Protein AF-A0A2G6BP95-F1 (afdb_monomer)

pLDDT: mean 83.12, std 18.1, range [30.95, 97.69]

Secondary structure (DSSP, 8-state):
-------------------TTS-EEEEEEEEEEETTEEEEEEEEEEEEEETTEEEEEEEEEEE-TTS-B-GGGTSSHHHHHHTEEEEEES-TTSSEEEEEE---SEEEGGGTSEEEE-S-TTTTT----EEEEEEEETTEEEEEEES-SSGGGSTT---EEEEEEEEE-STT-EEEEEEEEES-TTS-----

Radius of gyration: 21.18 Å; Cα contacts (8 Å, |Δi|>4): 368; chains: 1; bounding box: 52×65×53 Å

Sequence (192 aa):
MKKIIFCLLITLSLLHSQDHSSMTGSAFIGSTTIDGKNYQQIGVMADIPIGKLGIGLDVKISIDSNGDLREEDWDDFEDYLNILRYVRWATKNDPFYLKVGALTGVRFGQGIIIDNYSNTIRYPDYKMIGLEGQVSFDKFRSEFFINNIKESFEDKSSVVLGTRLSYNLIGGLYLGGSIVSDLNQYNGLLDS

Structure (mmCIF, N/CA/C/O backbone):
data_AF-A0A2G6BP95-F1
#
_entry.id   AF-A0A2G6BP95-F1
#
loop_
_atom_site.group_PDB
_atom_site.id
_atom_site.type_symbol
_atom_site.label_atom_id
_atom_site.label_alt_id
_atom_site.label_comp_id
_atom_site.label_asym_id
_atom_site.label_entity_id
_atom_site.label_seq_id
_atom_site.pdbx_PDB_ins_code
_atom_site.Cartn_x
_atom_site.Cartn_y
_atom_site.Cartn_z
_atom_site.occupancy
_atom_site.B_iso_or_equiv
_atom_site.auth_seq_id
_atom_site.auth_comp_id
_atom_site.auth_asym_id
_atom_site.auth_atom_id
_atom_site.pdbx_PDB_model_num
ATOM 1 N N . MET A 1 1 ? 27.545 -43.824 25.057 1.00 42.12 1 MET A N 1
ATOM 2 C CA . MET A 1 1 ? 27.775 -43.178 23.743 1.00 42.12 1 MET A CA 1
ATOM 3 C C . MET A 1 1 ? 26.446 -42.593 23.271 1.00 42.12 1 MET A C 1
ATOM 5 O O . MET A 1 1 ? 25.523 -43.359 23.029 1.00 42.12 1 MET A O 1
ATOM 9 N N . LYS A 1 2 ? 26.289 -41.261 23.272 1.00 44.09 2 LYS A N 1
ATOM 10 C CA . LYS A 1 2 ? 25.026 -40.590 22.906 1.00 44.09 2 LYS A CA 1
ATOM 11 C C . LYS A 1 2 ? 24.896 -40.570 21.378 1.00 44.09 2 LYS A C 1
ATOM 13 O O . LYS A 1 2 ? 25.782 -40.053 20.707 1.00 44.09 2 LYS A O 1
ATOM 18 N N . LYS A 1 3 ? 23.831 -41.168 20.835 1.00 42.56 3 LYS A N 1
ATOM 19 C CA . LYS A 1 3 ? 23.527 -41.142 19.397 1.00 42.56 3 LYS A CA 1
ATOM 20 C C . LYS A 1 3 ? 22.939 -39.771 19.056 1.00 42.56 3 LYS A C 1
ATOM 22 O O . LYS A 1 3 ? 21.873 -39.430 19.555 1.00 42.56 3 LYS A O 1
ATOM 27 N N . ILE A 1 4 ? 23.652 -38.988 18.254 1.00 47.69 4 ILE A N 1
ATOM 28 C CA . ILE A 1 4 ? 23.141 -37.744 17.670 1.00 47.69 4 ILE A CA 1
ATOM 29 C C . ILE A 1 4 ? 22.353 -38.143 16.420 1.00 47.69 4 ILE A C 1
ATOM 31 O O . ILE A 1 4 ? 22.913 -38.738 15.503 1.00 47.69 4 ILE A O 1
ATOM 35 N N . ILE A 1 5 ? 21.049 -37.874 16.418 1.00 53.47 5 ILE A N 1
ATOM 36 C CA . ILE A 1 5 ? 20.176 -38.057 15.255 1.00 53.47 5 ILE A CA 1
ATOM 37 C C . ILE A 1 5 ? 20.197 -36.743 14.475 1.00 53.47 5 ILE A C 1
ATOM 39 O O . ILE A 1 5 ? 19.822 -35.700 15.004 1.00 53.47 5 ILE A O 1
ATOM 43 N N . PHE A 1 6 ? 20.666 -36.794 13.230 1.00 37.97 6 PHE A N 1
ATOM 44 C CA . PHE A 1 6 ? 20.646 -35.661 12.311 1.00 37.97 6 PHE A CA 1
ATOM 45 C C . PHE A 1 6 ? 19.323 -35.700 11.535 1.00 37.97 6 PHE A C 1
ATOM 47 O O . PHE A 1 6 ? 19.147 -36.538 10.652 1.00 37.97 6 PHE A O 1
ATOM 54 N N . CYS A 1 7 ? 18.367 -34.840 11.892 1.00 33.06 7 CYS A N 1
ATOM 55 C CA . CYS A 1 7 ? 17.140 -34.658 11.114 1.00 33.06 7 CYS A CA 1
ATOM 56 C C . CYS A 1 7 ? 17.403 -33.655 9.987 1.00 33.06 7 CYS A C 1
ATOM 58 O O . CYS A 1 7 ? 17.510 -32.455 10.228 1.00 33.06 7 CYS A O 1
ATOM 60 N N . LEU A 1 8 ? 17.500 -34.153 8.755 1.00 32.91 8 LEU A N 1
ATOM 61 C CA . LEU A 1 8 ? 17.537 -33.332 7.550 1.00 32.91 8 LEU A CA 1
ATOM 62 C C . LEU A 1 8 ? 16.095 -32.952 7.170 1.00 32.91 8 LEU A C 1
ATOM 64 O O . LEU A 1 8 ? 15.353 -33.767 6.626 1.00 32.91 8 LEU A O 1
ATOM 68 N N . LEU A 1 9 ? 15.687 -31.723 7.486 1.00 30.95 9 LEU A N 1
ATOM 69 C CA . LEU A 1 9 ? 14.426 -31.137 7.023 1.00 30.95 9 LEU A CA 1
ATOM 70 C C . LEU A 1 9 ? 14.609 -30.645 5.582 1.00 30.95 9 LEU A C 1
ATOM 72 O O . LEU A 1 9 ? 15.202 -29.596 5.347 1.00 30.95 9 LEU A O 1
ATOM 76 N N . ILE A 1 10 ? 14.114 -31.416 4.614 1.00 35.12 10 ILE A N 1
ATOM 77 C CA . ILE A 1 10 ? 14.001 -30.977 3.220 1.00 35.12 10 ILE A CA 1
ATOM 78 C C . ILE A 1 10 ? 12.670 -30.236 3.092 1.00 35.12 10 ILE A C 1
ATOM 80 O O . ILE A 1 10 ? 11.608 -30.855 3.045 1.00 35.12 10 ILE A O 1
ATOM 84 N N . THR A 1 11 ? 12.711 -28.906 3.055 1.00 36.62 11 THR A N 1
ATOM 85 C CA . THR A 1 11 ? 11.557 -28.094 2.663 1.00 36.62 11 THR A CA 1
ATOM 86 C C . THR A 1 11 ? 11.501 -28.035 1.139 1.00 36.62 11 THR A C 1
ATOM 88 O O . THR A 1 11 ? 12.302 -27.372 0.485 1.00 36.62 11 THR A O 1
ATOM 91 N N . LEU A 1 12 ? 10.559 -28.773 0.551 1.00 37.38 12 LEU A N 1
ATOM 92 C CA . LEU A 1 12 ? 10.261 -28.698 -0.875 1.00 37.38 12 LEU A CA 1
ATOM 93 C C . LEU A 1 12 ? 9.424 -27.435 -1.124 1.00 37.38 12 LEU A C 1
ATOM 95 O O . LEU A 1 12 ? 8.204 -27.450 -0.972 1.00 37.38 12 LEU A O 1
ATOM 99 N N . SER A 1 13 ? 10.065 -26.319 -1.472 1.00 37.56 13 SER A N 1
ATOM 100 C CA . SER A 1 13 ? 9.350 -25.150 -1.981 1.00 37.56 13 SER A CA 1
ATOM 101 C C . SER A 1 13 ? 8.912 -25.431 -3.420 1.00 37.56 13 SER A C 1
ATOM 103 O O . SER A 1 13 ? 9.679 -25.306 -4.372 1.00 37.56 13 SER A O 1
ATOM 105 N N . LEU A 1 14 ? 7.654 -25.839 -3.589 1.00 33.09 14 LEU A N 1
ATOM 106 C CA . LEU A 1 14 ? 7.007 -25.831 -4.897 1.00 33.09 14 LEU A CA 1
ATOM 107 C C . LEU A 1 14 ? 6.895 -24.370 -5.348 1.00 33.09 14 LEU A C 1
ATOM 109 O O . LEU A 1 14 ? 6.027 -23.636 -4.876 1.00 33.09 14 LEU A O 1
ATOM 113 N N . LEU A 1 15 ? 7.792 -23.951 -6.244 1.00 31.94 15 LEU A N 1
ATOM 114 C CA . LEU A 1 15 ? 7.695 -22.693 -6.981 1.00 31.94 15 LEU A CA 1
ATOM 115 C C . LEU A 1 15 ? 6.448 -22.756 -7.870 1.00 31.94 15 LEU A C 1
ATOM 117 O O . LEU A 1 15 ? 6.514 -23.138 -9.035 1.00 31.94 15 LEU A O 1
ATOM 121 N N . HIS A 1 16 ? 5.294 -22.406 -7.312 1.00 37.34 16 HIS A N 1
ATOM 122 C CA . HIS A 1 16 ? 4.150 -22.046 -8.129 1.00 37.34 16 HIS A CA 1
ATOM 123 C C . HIS A 1 16 ? 4.471 -20.692 -8.756 1.00 37.34 16 HIS A C 1
ATOM 125 O O . HIS A 1 16 ? 4.656 -19.700 -8.050 1.00 37.34 16 HIS A O 1
ATOM 131 N N . SER A 1 17 ? 4.548 -20.648 -10.087 1.00 37.06 17 SER A N 1
ATOM 132 C CA . SER A 1 17 ? 4.304 -19.402 -10.805 1.00 37.06 17 SER A CA 1
ATOM 133 C C . SER A 1 17 ? 2.893 -18.977 -10.404 1.00 37.06 17 SER A C 1
ATOM 135 O O . SER A 1 17 ? 1.931 -19.660 -10.749 1.00 37.06 17 SER A O 1
ATOM 137 N N . GLN A 1 18 ? 2.776 -17.959 -9.547 1.00 50.78 18 GLN A N 1
ATOM 138 C CA . GLN A 1 18 ? 1.474 -17.425 -9.174 1.00 50.78 18 GLN A CA 1
ATOM 139 C C . GLN A 1 18 ? 0.896 -16.774 -10.421 1.00 50.78 18 GLN A C 1
ATOM 141 O O . GLN A 1 18 ? 1.259 -15.652 -10.777 1.00 50.78 18 GLN A O 1
ATOM 146 N N . ASP A 1 19 ? 0.032 -17.513 -11.108 1.00 51.19 19 ASP A N 1
ATOM 147 C CA . ASP A 1 19 ? -0.856 -16.925 -12.087 1.00 51.19 19 ASP A CA 1
ATOM 148 C C . ASP A 1 19 ? -1.751 -15.965 -11.297 1.00 51.19 19 ASP A C 1
ATOM 150 O O . ASP A 1 19 ? -2.538 -16.371 -10.441 1.00 51.19 19 ASP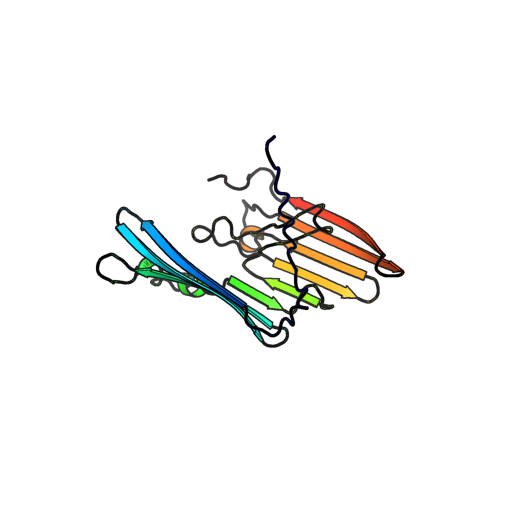 A O 1
ATOM 154 N N . HIS A 1 20 ? -1.549 -14.662 -11.491 1.00 58.00 20 HIS A N 1
ATOM 155 C CA . HIS A 1 20 ? -2.142 -13.605 -10.661 1.00 58.00 20 HIS A CA 1
ATOM 156 C C . HIS A 1 20 ? -3.664 -13.455 -10.872 1.00 58.00 20 HIS A C 1
ATOM 158 O O . HIS A 1 20 ? -4.251 -12.456 -10.467 1.00 58.00 20 HIS A O 1
ATOM 164 N N . SER A 1 21 ? -4.290 -14.435 -11.527 1.00 64.81 21 SER A N 1
ATOM 165 C CA . SER A 1 21 ? -5.712 -14.528 -11.843 1.00 64.81 21 SER A CA 1
ATOM 166 C C . SER A 1 21 ? -6.546 -15.153 -10.720 1.00 64.81 21 SER A C 1
ATOM 168 O O . SER A 1 21 ? -7.770 -15.040 -10.747 1.00 64.81 21 SER A O 1
ATOM 170 N N . SER A 1 22 ? -5.925 -15.786 -9.719 1.00 83.56 22 SER A N 1
ATOM 171 C CA . SER A 1 22 ? -6.647 -16.364 -8.582 1.00 83.56 22 SER A CA 1
ATOM 172 C C . SER A 1 22 ? -6.831 -15.359 -7.448 1.00 83.56 22 SER A C 1
ATOM 174 O O . SER A 1 22 ? -5.866 -14.731 -7.008 1.00 83.56 22 SER A O 1
ATOM 176 N N . MET A 1 23 ? -8.053 -15.269 -6.922 1.00 90.19 23 MET A N 1
ATOM 177 C CA . MET A 1 23 ? -8.326 -14.555 -5.676 1.00 90.19 23 MET A CA 1
ATOM 178 C C . MET A 1 23 ? -7.494 -15.154 -4.539 1.00 90.19 23 MET A C 1
ATOM 180 O O . MET A 1 23 ? -7.486 -16.370 -4.342 1.00 90.19 23 MET A O 1
ATOM 184 N N . THR A 1 24 ? -6.815 -14.298 -3.784 1.00 92.62 24 THR A N 1
ATOM 185 C CA . THR A 1 24 ? -6.106 -14.700 -2.563 1.00 92.62 24 THR A CA 1
ATOM 186 C C . THR A 1 24 ? -6.718 -13.996 -1.369 1.00 92.62 24 THR A C 1
ATOM 188 O O . THR A 1 24 ? -7.411 -12.993 -1.516 1.00 92.62 24 THR A O 1
ATOM 191 N N . GLY A 1 25 ? -6.501 -14.529 -0.175 1.00 92.81 25 GLY A N 1
ATOM 192 C CA . GLY A 1 25 ? -7.029 -13.915 1.027 1.00 92.81 25 GLY A CA 1
ATOM 193 C C . GLY A 1 25 ? -6.609 -14.641 2.287 1.00 92.81 25 GLY A C 1
ATOM 194 O O . GLY A 1 25 ? -6.036 -15.731 2.242 1.00 92.81 25 GLY A O 1
ATOM 195 N N . SER A 1 26 ? -6.904 -14.017 3.413 1.00 93.50 26 SER A N 1
ATOM 196 C CA . SER A 1 26 ? -6.727 -14.563 4.749 1.00 93.50 26 SER A CA 1
ATOM 197 C C . SER A 1 26 ? -7.958 -14.245 5.584 1.00 93.50 26 SER A C 1
ATOM 199 O O . SER A 1 26 ? -8.671 -13.278 5.329 1.00 93.50 26 SER A O 1
ATOM 201 N N . ALA A 1 27 ? -8.214 -15.068 6.590 1.00 94.50 27 ALA A N 1
ATOM 202 C CA . ALA A 1 27 ? -9.199 -14.773 7.615 1.00 94.50 27 ALA A CA 1
ATOM 203 C C . ALA A 1 27 ? -8.517 -14.832 8.979 1.00 94.50 27 ALA A C 1
ATOM 205 O O . ALA A 1 27 ? -7.573 -15.604 9.170 1.00 94.50 27 ALA A O 1
ATOM 206 N N . PHE A 1 28 ? -8.994 -14.027 9.920 1.00 93.00 28 PHE A N 1
ATOM 207 C CA . PHE A 1 28 ? -8.551 -14.071 11.304 1.00 93.00 28 PHE A CA 1
ATOM 208 C C . PHE A 1 28 ? -9.750 -14.113 12.243 1.00 93.00 28 PHE A C 1
ATOM 210 O O . PHE A 1 28 ? -10.823 -13.590 11.942 1.00 93.00 28 PHE A O 1
ATOM 217 N N . ILE A 1 29 ? -9.542 -14.745 13.392 1.00 95.25 29 ILE A N 1
ATOM 218 C CA . ILE A 1 29 ? -10.461 -14.707 14.523 1.00 95.25 29 ILE A CA 1
ATOM 219 C C . ILE A 1 29 ? -9.638 -14.255 15.723 1.00 95.25 29 ILE A C 1
ATOM 221 O O . ILE A 1 29 ? -8.545 -14.773 15.955 1.00 95.25 29 ILE A O 1
ATOM 225 N N . GLY A 1 30 ? -10.144 -13.270 16.453 1.00 93.50 30 GLY A N 1
ATOM 226 C CA . GLY A 1 30 ? -9.451 -12.657 17.578 1.00 93.50 30 GLY A CA 1
ATOM 227 C C . GLY A 1 30 ? -10.410 -12.203 18.667 1.00 93.50 30 GLY A C 1
ATOM 228 O O . GLY A 1 30 ? -11.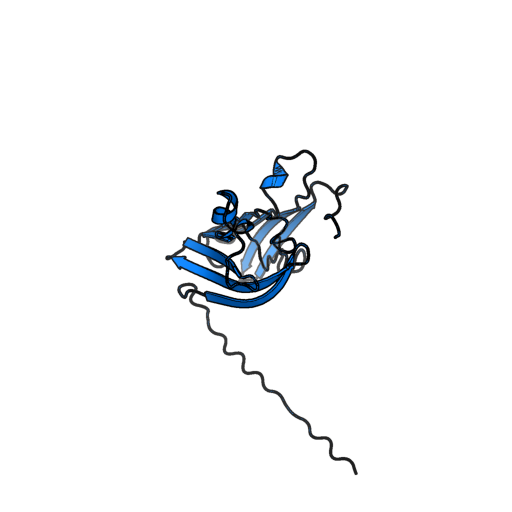622 -12.388 18.576 1.00 93.50 30 GLY A O 1
ATOM 229 N N . SER A 1 31 ? -9.850 -11.608 19.711 1.00 93.44 31 SER A N 1
ATOM 230 C CA . SER A 1 31 ? -10.604 -10.954 20.774 1.00 93.44 31 SER A CA 1
ATOM 231 C C . SER A 1 31 ? -9.887 -9.665 21.143 1.00 93.44 31 SER A C 1
ATOM 233 O O . SER A 1 31 ? -8.655 -9.633 21.163 1.00 93.44 31 SER A O 1
ATOM 235 N N . THR A 1 32 ? -10.647 -8.609 21.401 1.00 91.56 32 THR A N 1
ATOM 236 C CA . THR A 1 32 ? -10.119 -7.315 21.832 1.00 91.56 32 THR A CA 1
ATOM 237 C C . THR A 1 32 ? -10.983 -6.739 22.945 1.00 91.56 32 THR A C 1
ATOM 239 O O . THR A 1 32 ? -12.175 -7.036 23.037 1.00 91.56 32 THR A O 1
ATOM 242 N N . THR A 1 33 ? -10.391 -5.889 23.775 1.00 92.56 33 THR A N 1
ATOM 243 C CA . THR A 1 33 ? -11.111 -5.116 24.785 1.00 92.56 33 THR A CA 1
ATOM 244 C C . THR A 1 33 ? -11.050 -3.649 24.384 1.00 92.56 33 THR A C 1
ATOM 246 O O . THR A 1 33 ? -9.965 -3.079 24.316 1.00 92.56 33 THR A O 1
ATOM 249 N N . ILE A 1 34 ? -12.206 -3.043 24.126 1.00 88.31 34 ILE A N 1
ATOM 250 C CA . ILE A 1 34 ? -12.340 -1.623 23.777 1.00 88.31 34 ILE A CA 1
ATOM 251 C C . ILE A 1 34 ? -13.214 -0.992 24.857 1.00 88.31 34 ILE A C 1
ATOM 253 O O . ILE A 1 34 ? -14.290 -1.512 25.152 1.00 88.31 34 ILE A O 1
ATOM 257 N N . ASP A 1 35 ? -12.720 0.064 25.502 1.00 88.31 35 ASP A N 1
ATOM 258 C CA . ASP A 1 35 ? -13.422 0.784 26.577 1.00 88.31 35 ASP A CA 1
ATOM 259 C C . ASP A 1 35 ? -13.954 -0.122 27.706 1.00 88.31 35 ASP A C 1
ATOM 261 O O . ASP A 1 35 ? -15.023 0.087 28.275 1.00 88.31 35 ASP A O 1
ATOM 265 N N . GLY A 1 36 ? -13.202 -1.178 28.036 1.00 89.94 36 GLY A N 1
ATOM 266 C CA . GLY A 1 36 ? -13.562 -2.145 29.079 1.00 89.94 36 GLY A CA 1
ATOM 267 C C . GLY A 1 36 ? -14.608 -3.191 28.667 1.00 89.94 36 GLY A C 1
ATOM 268 O O . GLY A 1 36 ? -14.923 -4.071 29.469 1.00 89.94 36 GLY A O 1
ATOM 269 N N . LYS A 1 37 ? -15.110 -3.149 27.426 1.00 92.44 37 LYS A N 1
ATOM 270 C CA . LYS A 1 37 ? -16.018 -4.151 26.851 1.00 92.44 37 LYS A CA 1
ATOM 271 C C . LYS A 1 37 ? -15.248 -5.111 25.941 1.00 92.44 37 LYS A C 1
ATOM 273 O O . LYS A 1 37 ? -14.412 -4.696 25.141 1.00 92.44 37 LYS A O 1
ATOM 278 N N . ASN A 1 38 ? -15.511 -6.410 26.087 1.00 94.69 38 ASN A N 1
ATOM 279 C CA . ASN A 1 38 ? -14.875 -7.450 25.278 1.00 94.69 38 ASN A CA 1
ATOM 280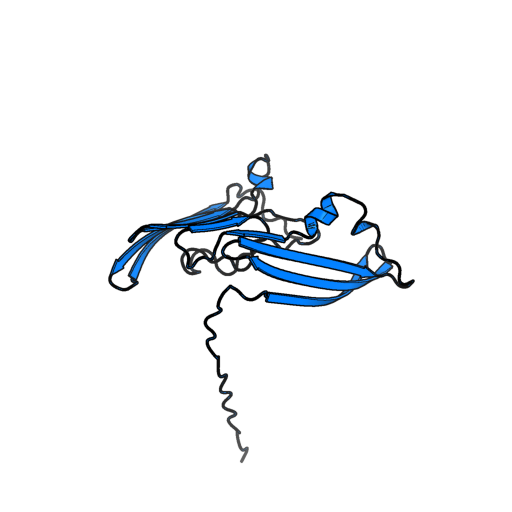 C C . ASN A 1 38 ? -15.642 -7.681 23.979 1.00 94.69 38 ASN A C 1
ATOM 282 O O . ASN A 1 38 ? -16.868 -7.805 23.993 1.00 94.69 38 ASN A O 1
ATOM 286 N N . TYR A 1 39 ? -14.892 -7.816 22.892 1.00 96.06 39 TYR A N 1
ATOM 287 C CA . TYR A 1 39 ? -15.406 -8.092 21.562 1.00 96.06 39 TYR A CA 1
ATOM 288 C C . TYR A 1 39 ? -14.680 -9.281 20.943 1.00 96.06 39 TYR A C 1
ATOM 290 O O . TYR A 1 39 ? -13.450 -9.334 20.918 1.00 96.06 39 TYR A O 1
ATOM 298 N N . GLN A 1 40 ? -15.447 -10.207 20.383 1.00 96.94 40 GLN A N 1
ATOM 299 C CA . GLN A 1 40 ? -14.948 -11.244 19.495 1.00 96.94 40 GLN A CA 1
ATOM 300 C C . GLN A 1 40 ? -14.843 -10.674 18.086 1.00 96.94 40 GLN A C 1
ATOM 302 O O . GLN A 1 40 ? -15.798 -10.105 17.569 1.00 96.94 40 GLN A O 1
ATOM 307 N N . GLN A 1 41 ? -13.684 -10.831 17.458 1.00 94.69 41 GLN A N 1
ATOM 308 C CA . GLN A 1 41 ? -13.419 -10.296 16.131 1.00 94.69 41 GLN A CA 1
ATOM 309 C C . GLN A 1 41 ? -13.332 -11.410 15.105 1.00 94.69 41 GLN A C 1
ATOM 311 O O . GLN A 1 41 ? -12.663 -12.420 15.326 1.00 94.69 41 GLN A O 1
ATOM 316 N N . ILE A 1 42 ? -13.967 -11.189 13.963 1.00 94.62 42 ILE A N 1
ATOM 317 C CA . ILE A 1 42 ? -13.825 -12.008 12.766 1.00 94.62 42 ILE A CA 1
ATOM 318 C C . ILE A 1 42 ? -13.458 -11.057 11.641 1.00 94.62 42 ILE A C 1
ATOM 320 O O . ILE A 1 42 ? -14.173 -10.086 11.402 1.00 94.62 42 ILE A O 1
ATOM 324 N N . GLY A 1 43 ? -12.360 -11.322 10.945 1.00 94.12 43 GLY A N 1
ATOM 325 C CA . GLY A 1 43 ? -11.988 -10.518 9.793 1.00 94.12 43 GLY A CA 1
ATOM 326 C C . GLY A 1 43 ? -11.537 -11.341 8.606 1.00 94.12 43 GLY A C 1
ATOM 327 O O . GLY A 1 43 ? -11.080 -12.476 8.745 1.00 94.12 43 GLY A O 1
ATOM 328 N N . VAL A 1 44 ? -11.697 -10.753 7.428 1.00 95.44 44 VAL A N 1
ATOM 329 C CA . VAL A 1 44 ? -11.382 -11.341 6.132 1.00 95.44 44 VAL A CA 1
ATOM 330 C C . VAL A 1 44 ? -10.667 -10.296 5.293 1.00 95.44 44 VAL A C 1
ATOM 332 O O . VAL A 1 44 ? -11.202 -9.221 5.041 1.00 95.44 44 VAL A O 1
ATOM 335 N N . MET A 1 45 ? -9.481 -10.648 4.811 1.00 93.81 45 MET A N 1
ATOM 336 C CA . MET A 1 45 ? -8.721 -9.879 3.836 1.00 93.81 45 MET A CA 1
ATOM 337 C C . MET A 1 45 ? -8.730 -10.625 2.508 1.00 93.81 45 MET A C 1
ATOM 339 O O . MET A 1 45 ? -8.465 -11.825 2.477 1.00 93.81 45 MET A O 1
ATOM 343 N N . ALA A 1 46 ? -8.996 -9.929 1.407 1.00 95.00 46 ALA A N 1
ATOM 344 C CA . ALA A 1 46 ? -9.010 -10.516 0.070 1.00 95.00 46 ALA A CA 1
ATOM 345 C C . ALA A 1 46 ? -8.275 -9.628 -0.945 1.00 95.00 46 ALA A C 1
ATOM 347 O O . ALA A 1 46 ? -8.375 -8.407 -0.895 1.00 95.00 46 ALA A O 1
ATOM 348 N N . ASP A 1 47 ? -7.558 -10.241 -1.885 1.00 94.69 47 ASP A N 1
ATOM 349 C CA . ASP A 1 47 ? -7.068 -9.640 -3.132 1.00 94.69 47 ASP A CA 1
ATOM 350 C C . ASP A 1 47 ? -7.837 -10.297 -4.275 1.00 94.69 47 ASP A C 1
ATOM 352 O O . ASP A 1 47 ? -7.682 -11.493 -4.538 1.00 94.69 47 ASP A O 1
ATOM 356 N N . ILE A 1 48 ? -8.702 -9.511 -4.909 1.00 95.94 48 ILE A N 1
ATOM 357 C CA . ILE A 1 48 ? -9.585 -9.936 -5.988 1.00 95.94 48 ILE A CA 1
ATOM 358 C C . ILE A 1 48 ? -9.016 -9.405 -7.309 1.00 95.94 48 ILE A C 1
ATOM 360 O O . ILE A 1 48 ? -9.152 -8.211 -7.598 1.00 95.94 48 ILE A O 1
ATOM 364 N N . PRO A 1 49 ? -8.389 -10.259 -8.133 1.00 94.44 49 PRO A N 1
ATOM 365 C CA . PRO A 1 49 ? -7.961 -9.885 -9.471 1.00 94.44 49 PRO A CA 1
ATOM 366 C C . PRO A 1 49 ? -9.133 -9.948 -10.463 1.00 94.44 49 PRO A C 1
ATOM 368 O O . PRO A 1 49 ? -9.846 -10.944 -10.567 1.00 94.44 49 PRO A O 1
ATOM 371 N N . ILE A 1 50 ? -9.311 -8.880 -11.234 1.00 94.31 50 ILE A N 1
ATOM 372 C CA . ILE A 1 50 ? -10.266 -8.735 -12.335 1.00 94.31 50 ILE A CA 1
ATOM 373 C C . ILE A 1 50 ? -9.468 -8.321 -13.580 1.00 94.31 50 ILE A C 1
ATOM 375 O O . ILE A 1 50 ? -9.308 -7.141 -13.907 1.00 94.31 50 ILE A O 1
ATOM 379 N N . GLY A 1 51 ? -8.899 -9.311 -14.270 1.00 92.25 51 GLY A N 1
ATOM 380 C CA . GLY A 1 51 ? -7.945 -9.067 -15.353 1.00 92.25 51 GLY A CA 1
ATOM 381 C C . GLY A 1 51 ? -6.680 -8.389 -14.819 1.00 92.25 51 GLY A C 1
ATOM 382 O O . GLY A 1 51 ? -5.994 -8.947 -13.970 1.00 92.25 51 GLY A O 1
ATOM 383 N N . LYS A 1 52 ? -6.368 -7.180 -15.309 1.00 94.25 52 LYS A N 1
ATOM 384 C CA . LYS A 1 52 ? -5.271 -6.365 -14.755 1.00 94.25 52 LYS A CA 1
ATOM 385 C C . LYS A 1 52 ? -5.687 -5.572 -13.521 1.00 94.25 52 LYS A C 1
ATOM 387 O O . LYS A 1 52 ? -4.822 -5.188 -12.748 1.00 94.25 52 LYS A O 1
ATOM 392 N N . LEU A 1 53 ? -6.971 -5.296 -13.322 1.00 96.69 53 LEU A N 1
ATOM 393 C CA . LEU A 1 53 ? -7.420 -4.604 -12.119 1.00 96.69 53 LEU A CA 1
ATOM 394 C C . LEU A 1 53 ? -7.301 -5.560 -10.928 1.00 96.69 53 LEU A C 1
ATOM 396 O O . LEU A 1 53 ? -7.658 -6.724 -11.042 1.00 96.69 53 LEU A O 1
ATOM 400 N N . GLY A 1 54 ? -6.820 -5.088 -9.788 1.00 96.00 54 GLY A N 1
ATOM 401 C CA . GLY A 1 54 ? -6.850 -5.829 -8.533 1.00 96.00 54 GLY A CA 1
ATOM 402 C C . GLY A 1 54 ? -7.470 -4.975 -7.441 1.00 96.00 54 GLY A C 1
ATOM 403 O O . GLY A 1 54 ? -7.145 -3.792 -7.317 1.00 96.00 54 GLY A O 1
ATOM 404 N N . ILE A 1 55 ? -8.360 -5.569 -6.657 1.00 97.25 55 ILE A N 1
ATOM 405 C CA . ILE A 1 55 ? -9.068 -4.895 -5.571 1.00 97.25 55 ILE A CA 1
ATOM 406 C C . ILE A 1 55 ? -8.724 -5.609 -4.268 1.00 97.25 55 ILE A C 1
ATOM 408 O O . ILE A 1 55 ? -9.000 -6.796 -4.113 1.00 97.25 55 ILE A O 1
ATOM 412 N N . GLY A 1 56 ? -8.107 -4.877 -3.343 1.00 96.38 56 GLY A N 1
ATOM 413 C CA . GLY A 1 56 ? -7.838 -5.344 -1.991 1.00 96.38 56 GLY A CA 1
ATOM 414 C C . GLY A 1 56 ? -8.970 -4.949 -1.053 1.00 96.38 56 GLY A C 1
ATOM 415 O O . GLY A 1 56 ? -9.253 -3.757 -0.928 1.00 96.38 56 GLY A O 1
ATOM 416 N N . LEU A 1 57 ? -9.570 -5.917 -0.369 1.00 96.06 57 LEU A N 1
ATOM 417 C CA . LEU A 1 57 ? -10.624 -5.718 0.626 1.00 96.06 57 LEU A CA 1
ATOM 418 C C . LEU A 1 57 ? -10.171 -6.206 2.005 1.00 96.06 57 LEU A C 1
ATOM 420 O O . LEU A 1 57 ? -9.383 -7.147 2.097 1.00 96.06 57 LEU A O 1
ATOM 424 N N . ASP A 1 58 ? -10.678 -5.577 3.061 1.00 93.62 58 ASP A N 1
ATOM 425 C CA . ASP A 1 58 ? -10.493 -5.985 4.457 1.00 93.62 58 ASP A CA 1
ATOM 426 C C . ASP A 1 58 ? -11.717 -5.628 5.271 1.00 93.62 58 ASP A C 1
ATOM 428 O O . ASP A 1 58 ? -12.018 -4.463 5.509 1.00 93.62 58 ASP A O 1
ATOM 432 N N . VAL A 1 59 ? -12.457 -6.665 5.626 1.00 93.88 59 VAL A N 1
ATOM 433 C CA . VAL A 1 59 ? -13.689 -6.563 6.387 1.00 93.88 59 VAL A CA 1
ATOM 434 C C . VAL A 1 59 ? -13.416 -7.140 7.758 1.00 93.88 59 VAL A C 1
ATOM 436 O O . VAL A 1 59 ? -12.947 -8.271 7.868 1.00 93.88 59 VAL A O 1
ATOM 439 N N . LYS A 1 60 ? -13.762 -6.391 8.799 1.00 92.06 60 LYS A N 1
ATOM 440 C CA . LYS A 1 60 ? -13.662 -6.823 10.189 1.00 92.06 60 LYS A CA 1
ATOM 441 C C . LYS A 1 60 ? -15.003 -6.603 10.865 1.00 92.06 60 LYS A C 1
ATOM 443 O O . LYS A 1 60 ? -15.607 -5.552 10.711 1.00 92.06 60 LYS A O 1
ATOM 448 N N . ILE A 1 61 ? -15.444 -7.599 11.614 1.00 93.12 61 ILE A N 1
ATOM 449 C CA . ILE A 1 61 ? -16.679 -7.578 12.383 1.00 93.12 61 ILE A CA 1
ATOM 450 C C . ILE A 1 61 ? -16.307 -7.810 13.842 1.00 93.12 61 ILE A C 1
ATOM 452 O O . ILE A 1 61 ? -15.632 -8.795 14.153 1.00 93.12 61 ILE A O 1
ATOM 456 N N . SER A 1 62 ? -16.755 -6.916 14.719 1.00 94.62 62 SER A N 1
ATOM 457 C CA . SER A 1 62 ? -16.609 -7.035 16.170 1.00 94.62 62 SER A CA 1
ATOM 458 C C . SER A 1 62 ? -17.973 -7.356 16.786 1.00 94.62 62 SER A C 1
ATOM 460 O O . SER A 1 62 ? -18.936 -6.629 16.560 1.00 94.62 62 SER A O 1
ATOM 462 N N . ILE A 1 63 ? -18.058 -8.449 17.544 1.00 95.94 63 ILE A N 1
ATOM 463 C CA . ILE A 1 63 ? -19.283 -8.959 18.174 1.00 95.94 63 ILE A CA 1
ATOM 464 C C . ILE A 1 63 ? -19.101 -8.912 19.686 1.00 95.94 63 ILE A C 1
ATOM 466 O O . ILE A 1 63 ? -18.100 -9.415 20.198 1.00 95.94 63 ILE A O 1
ATOM 470 N N . ASP A 1 64 ? -20.039 -8.317 20.407 1.00 95.12 64 ASP A N 1
ATOM 471 C CA . ASP A 1 64 ? -19.967 -8.236 21.860 1.00 95.12 64 ASP A CA 1
ATOM 472 C C . ASP A 1 64 ? -20.437 -9.513 22.583 1.00 95.12 64 ASP A C 1
ATOM 474 O O . ASP A 1 64 ? -20.773 -10.532 21.978 1.00 95.12 64 ASP A O 1
ATOM 478 N N . SER A 1 65 ? -20.455 -9.469 23.919 1.00 92.19 65 SER A N 1
ATOM 479 C CA . SER A 1 65 ? -20.901 -10.585 24.760 1.00 92.19 65 SER A CA 1
ATOM 480 C C . SER A 1 65 ? -22.386 -10.934 24.629 1.00 92.19 65 SER A C 1
ATOM 482 O O . SER A 1 65 ? -22.772 -12.041 24.999 1.00 92.19 65 SER A O 1
ATOM 484 N N . ASN A 1 66 ? -23.213 -10.004 24.154 1.00 93.62 66 ASN A N 1
ATOM 485 C CA . ASN A 1 66 ? -24.644 -10.206 23.936 1.00 93.62 66 ASN A CA 1
ATOM 486 C C . ASN A 1 66 ? -24.935 -10.744 22.526 1.00 93.62 66 ASN A C 1
ATOM 488 O O . ASN A 1 66 ? -26.048 -11.199 22.268 1.00 93.62 66 ASN A O 1
ATOM 492 N N . GLY A 1 67 ? -23.926 -10.766 21.649 1.00 92.06 67 GLY A N 1
ATOM 493 C CA . GLY A 1 67 ? -24.056 -11.165 20.251 1.00 92.06 67 GLY A CA 1
ATOM 494 C C . GLY A 1 67 ? -24.339 -9.996 19.310 1.00 92.06 67 GLY A C 1
ATOM 495 O O . GLY A 1 67 ? -24.572 -10.232 18.124 1.00 92.06 67 GLY A O 1
ATOM 496 N N . ASP A 1 68 ? -24.297 -8.763 19.812 1.00 94.38 68 ASP A N 1
ATOM 497 C CA . ASP A 1 68 ? -24.555 -7.564 19.027 1.00 94.38 68 ASP A CA 1
ATOM 498 C C . ASP A 1 68 ? -23.279 -7.115 18.304 1.00 94.38 68 ASP A C 1
ATOM 500 O O . ASP A 1 68 ? -22.159 -7.260 18.811 1.00 94.38 68 ASP A O 1
ATOM 504 N N . LEU A 1 69 ? -23.440 -6.578 17.092 1.00 93.50 69 LEU A N 1
ATOM 505 C CA . LEU A 1 69 ? -22.332 -5.975 16.356 1.00 93.50 69 LEU A CA 1
ATOM 506 C C . LEU A 1 69 ? -21.947 -4.645 17.006 1.00 93.50 69 LEU A C 1
ATOM 508 O O . LEU A 1 69 ? -22.814 -3.891 17.440 1.00 93.50 69 LEU A O 1
ATOM 512 N N . ARG A 1 70 ? -20.649 -4.340 17.038 1.00 92.19 70 ARG A N 1
ATOM 513 C CA . ARG A 1 70 ? -20.161 -3.012 17.423 1.00 92.19 70 ARG A CA 1
ATOM 514 C C . ARG A 1 70 ? -20.632 -1.993 16.382 1.00 92.19 70 ARG A C 1
ATOM 516 O O . ARG A 1 70 ? -20.161 -2.031 15.248 1.00 92.19 70 ARG A O 1
ATOM 523 N N . GLU A 1 71 ? -21.575 -1.132 16.751 1.00 90.75 71 GLU A N 1
ATOM 524 C CA . GLU A 1 71 ? -22.170 -0.149 15.835 1.00 90.75 71 GLU A CA 1
ATOM 525 C C . GLU A 1 71 ? -21.130 0.859 15.341 1.00 90.75 71 GLU A C 1
ATOM 527 O O . GLU A 1 71 ? -21.136 1.191 14.162 1.00 90.75 71 GLU A O 1
ATOM 532 N N . GLU A 1 72 ? -20.165 1.227 16.187 1.00 89.19 72 GLU A N 1
ATOM 533 C CA . GLU A 1 72 ? -19.092 2.181 15.870 1.00 89.19 72 GLU A CA 1
ATOM 534 C C . GLU A 1 72 ? -18.016 1.614 14.918 1.00 89.19 72 GLU A C 1
ATOM 536 O O . GLU A 1 72 ? -16.946 2.199 14.765 1.00 89.19 72 GLU A O 1
ATOM 541 N N . ASP A 1 73 ? -18.210 0.404 14.382 1.00 87.81 73 ASP A N 1
ATOM 542 C CA . ASP A 1 73 ? -17.437 -0.108 13.241 1.00 87.81 73 ASP A CA 1
ATOM 543 C C . ASP A 1 73 ? -18.159 0.188 11.897 1.00 87.81 73 ASP A C 1
ATOM 545 O O . ASP A 1 73 ? -17.622 -0.152 10.839 1.00 87.81 73 ASP A O 1
ATOM 549 N N . TRP A 1 74 ? -19.389 0.732 11.920 1.00 90.62 74 TRP A N 1
ATOM 550 C CA . TRP A 1 74 ? -20.318 0.775 10.776 1.00 90.62 74 TRP A CA 1
ATOM 551 C C . TRP A 1 74 ? -21.270 1.987 10.745 1.00 90.62 74 TRP A C 1
ATOM 553 O O . TRP A 1 74 ? -22.179 2.020 9.903 1.00 90.62 74 TRP A O 1
ATOM 563 N N . ASP A 1 75 ? -21.137 2.945 11.657 1.00 91.38 75 ASP A N 1
ATOM 564 C CA . ASP A 1 75 ? -22.066 4.068 11.814 1.00 91.38 75 ASP A CA 1
ATOM 565 C C . ASP A 1 75 ? -21.746 5.247 10.885 1.00 91.38 75 ASP A C 1
ATOM 567 O O . ASP A 1 75 ? -22.674 5.944 10.458 1.00 91.38 75 ASP A O 1
ATOM 571 N N . ASP A 1 76 ? -20.487 5.401 10.464 1.00 90.19 76 ASP A N 1
ATOM 572 C CA . ASP A 1 76 ? -20.060 6.449 9.540 1.00 90.19 76 ASP A CA 1
ATOM 573 C C . ASP A 1 76 ? -19.784 5.944 8.114 1.00 90.19 76 ASP A C 1
ATOM 575 O O . ASP A 1 76 ? -19.309 4.837 7.860 1.00 90.19 76 ASP A O 1
ATOM 579 N N . PHE A 1 77 ? -20.025 6.807 7.116 1.00 87.69 77 PHE A N 1
ATOM 580 C CA . PHE A 1 77 ? -19.715 6.494 5.711 1.00 87.69 77 PHE A CA 1
ATOM 581 C C . PHE A 1 77 ? -18.225 6.168 5.498 1.00 87.69 77 PHE A C 1
ATOM 583 O O . PHE A 1 77 ? -17.876 5.350 4.641 1.00 87.69 77 PHE A O 1
ATOM 590 N N . GLU A 1 78 ? -17.344 6.796 6.281 1.00 85.88 78 GLU A N 1
ATOM 591 C CA . GLU A 1 78 ? -15.900 6.566 6.227 1.00 85.88 78 GLU A CA 1
ATOM 592 C C . GLU A 1 78 ? -15.520 5.127 6.615 1.00 85.88 78 GLU A C 1
ATOM 594 O O . GLU A 1 78 ? -14.572 4.578 6.043 1.00 85.88 78 GLU A O 1
ATOM 599 N N . ASP A 1 79 ? -16.301 4.459 7.468 1.00 87.44 79 ASP A N 1
ATOM 600 C CA . ASP A 1 79 ? -16.055 3.067 7.862 1.00 87.44 79 ASP A CA 1
ATOM 601 C C . ASP A 1 79 ? -16.292 2.085 6.721 1.00 87.44 79 ASP A C 1
ATOM 603 O O . ASP A 1 79 ? -15.512 1.156 6.497 1.00 87.44 79 ASP A O 1
ATOM 607 N N . TYR A 1 80 ? -17.287 2.349 5.879 1.00 87.44 80 TYR A N 1
ATOM 608 C CA . TYR A 1 80 ? -17.490 1.560 4.665 1.00 87.44 80 TYR A CA 1
ATOM 609 C C . TYR A 1 80 ? -16.340 1.746 3.668 1.00 87.44 80 TYR A C 1
ATOM 611 O O . TYR A 1 80 ? -15.971 0.808 2.955 1.00 87.44 80 TYR A O 1
ATOM 619 N N . LEU A 1 81 ? -15.709 2.925 3.637 1.00 86.69 81 LEU A N 1
ATOM 620 C CA . LEU A 1 81 ? -14.487 3.145 2.855 1.00 86.69 81 LEU A CA 1
ATOM 621 C C . LEU A 1 81 ? -13.277 2.422 3.463 1.00 86.69 81 LEU A C 1
ATOM 623 O O . LEU A 1 81 ? -12.304 2.139 2.749 1.00 86.69 81 LEU A O 1
ATOM 627 N N . ASN A 1 82 ? -13.317 2.082 4.756 1.00 85.88 82 ASN A N 1
ATOM 628 C CA . ASN A 1 82 ? -12.262 1.311 5.403 1.00 85.88 82 ASN A CA 1
ATOM 629 C C . ASN A 1 82 ? -12.152 -0.114 4.853 1.00 85.88 82 ASN A C 1
ATOM 631 O O . ASN A 1 82 ? -11.026 -0.611 4.767 1.00 85.88 82 ASN A O 1
ATOM 635 N N . ILE A 1 83 ? -13.252 -0.667 4.327 1.00 92.31 83 ILE A N 1
ATOM 636 C CA . ILE A 1 83 ? -13.296 -1.972 3.650 1.00 92.31 83 ILE A CA 1
ATOM 637 C C . ILE A 1 83 ? -12.350 -2.030 2.447 1.00 92.31 83 ILE A C 1
ATOM 639 O O . ILE A 1 83 ? -11.697 -3.046 2.204 1.00 92.31 83 ILE A O 1
ATOM 643 N N . LEU A 1 84 ? -12.256 -0.947 1.673 1.00 94.88 84 LEU A N 1
ATOM 644 C CA . LEU A 1 84 ? -11.370 -0.891 0.516 1.00 94.88 84 LEU A CA 1
ATOM 645 C C . LEU A 1 84 ? -9.934 -0.631 0.980 1.00 94.88 84 LEU A C 1
ATOM 647 O O . LEU A 1 84 ? -9.570 0.491 1.344 1.00 94.88 84 LEU A O 1
ATOM 651 N N . ARG A 1 85 ? -9.077 -1.652 0.931 1.00 94.38 85 ARG A N 1
ATOM 652 C CA . ARG A 1 85 ? -7.655 -1.508 1.270 1.00 94.38 85 ARG A CA 1
ATOM 653 C C . ARG A 1 85 ? -6.874 -0.826 0.180 1.00 94.38 85 ARG A C 1
ATOM 655 O O . ARG A 1 85 ? -6.114 0.094 0.465 1.00 94.38 85 ARG A O 1
ATOM 662 N N . TYR A 1 86 ? -6.995 -1.311 -1.046 1.00 96.06 86 TYR A N 1
ATOM 663 C CA . TYR A 1 86 ? -6.264 -0.749 -2.168 1.00 96.06 86 TYR A CA 1
ATOM 664 C C . TYR A 1 86 ? -6.949 -1.065 -3.489 1.00 96.06 86 TYR A C 1
ATOM 666 O O . TYR A 1 86 ? -7.684 -2.043 -3.620 1.00 96.06 86 TYR A O 1
ATOM 674 N N . VAL A 1 87 ? -6.607 -0.272 -4.495 1.00 97.44 87 VAL A N 1
ATOM 675 C CA . VAL A 1 87 ? -6.855 -0.590 -5.899 1.00 97.44 87 VAL A CA 1
ATOM 676 C C . VAL A 1 87 ? -5.510 -0.640 -6.605 1.00 97.44 87 VAL A C 1
ATOM 678 O O . VAL A 1 87 ? -4.660 0.227 -6.397 1.00 97.44 87 VAL A O 1
ATOM 681 N N . ARG A 1 88 ? -5.293 -1.669 -7.422 1.00 97.00 88 ARG A N 1
ATOM 682 C CA . ARG A 1 88 ? -4.102 -1.800 -8.260 1.00 97.00 88 ARG A CA 1
ATOM 683 C C . ARG A 1 88 ? -4.469 -2.013 -9.714 1.00 97.00 88 ARG A C 1
ATOM 685 O O . ARG A 1 88 ? -5.454 -2.668 -10.031 1.00 97.00 88 ARG A O 1
ATOM 692 N N . TRP A 1 89 ? -3.624 -1.507 -10.589 1.00 97.44 89 TRP A N 1
ATOM 693 C CA . TRP A 1 89 ? -3.571 -1.863 -11.986 1.00 97.44 89 TRP A CA 1
ATOM 694 C C . TRP A 1 89 ? -2.297 -2.662 -12.243 1.00 97.44 89 TRP A C 1
ATOM 696 O O . TRP A 1 89 ? -1.190 -2.176 -12.021 1.00 97.44 89 TRP A O 1
ATOM 706 N N . ALA A 1 90 ? -2.484 -3.873 -12.747 1.00 95.25 90 ALA A N 1
ATOM 707 C CA . ALA A 1 90 ? -1.485 -4.863 -13.105 1.00 95.25 90 ALA A CA 1
ATOM 708 C C . ALA A 1 90 ? -0.584 -5.306 -11.931 1.00 95.25 90 ALA A C 1
ATOM 710 O O . ALA A 1 90 ? -0.932 -5.175 -10.751 1.00 95.25 90 ALA A O 1
ATOM 711 N N . THR A 1 91 ? 0.572 -5.886 -12.254 1.00 91.94 91 THR A N 1
ATOM 712 C CA . THR A 1 91 ? 1.596 -6.336 -11.299 1.00 91.94 91 THR A CA 1
ATOM 713 C C . THR A 1 91 ? 2.946 -5.699 -11.620 1.00 91.94 91 THR A C 1
ATOM 715 O O . THR A 1 91 ? 3.163 -5.230 -12.732 1.00 91.94 91 THR A O 1
ATOM 718 N N . LYS A 1 92 ? 3.918 -5.748 -10.700 1.00 88.31 92 LYS A N 1
ATOM 719 C CA . LYS A 1 92 ? 5.292 -5.263 -10.963 1.00 88.31 92 LYS A CA 1
ATOM 720 C C . LYS A 1 92 ? 6.013 -5.984 -12.118 1.00 88.31 92 LYS A C 1
ATOM 722 O O . LYS A 1 92 ? 7.064 -5.525 -12.569 1.00 88.31 92 LYS A O 1
ATOM 727 N N . ASN A 1 93 ? 5.471 -7.097 -12.611 1.00 86.12 93 ASN A N 1
ATOM 728 C CA . ASN A 1 93 ? 5.994 -7.786 -13.790 1.00 86.12 93 ASN A CA 1
ATOM 729 C C . ASN A 1 93 ? 5.473 -7.186 -15.104 1.00 86.12 93 ASN A C 1
ATOM 731 O O . ASN A 1 93 ? 6.067 -7.413 -16.155 1.00 86.12 93 ASN A O 1
ATOM 735 N N . ASP A 1 94 ? 4.395 -6.405 -15.054 1.00 93.50 94 ASP A N 1
ATOM 736 C CA . ASP A 1 94 ? 3.833 -5.739 -16.219 1.00 93.50 94 ASP A CA 1
ATOM 737 C C . ASP A 1 94 ? 4.623 -4.471 -16.605 1.00 93.50 94 ASP A C 1
ATOM 739 O O . ASP A 1 94 ? 5.246 -3.824 -15.752 1.00 93.50 94 ASP A O 1
ATOM 743 N N . PRO A 1 95 ? 4.555 -4.046 -17.885 1.00 94.62 95 PRO A N 1
ATOM 744 C CA . PRO A 1 95 ? 5.171 -2.799 -18.341 1.00 94.62 95 PRO A CA 1
ATOM 745 C C . PRO A 1 95 ? 4.628 -1.548 -17.647 1.00 94.62 95 PRO A C 1
ATOM 747 O O . PRO A 1 95 ? 5.323 -0.543 -17.575 1.00 94.62 95 PRO A O 1
ATOM 750 N N . PHE A 1 96 ? 3.398 -1.589 -17.141 1.00 96.75 96 PHE A N 1
ATOM 751 C CA . PHE A 1 96 ? 2.804 -0.503 -16.373 1.00 96.75 96 PHE A CA 1
ATOM 752 C C . PHE A 1 96 ? 2.076 -1.078 -15.167 1.00 96.75 96 PHE A C 1
ATOM 754 O O . PHE A 1 96 ? 1.197 -1.923 -15.334 1.00 96.75 96 PHE A O 1
ATOM 761 N N . TYR A 1 97 ? 2.435 -0.591 -13.985 1.00 96.62 97 TYR A N 1
ATOM 762 C CA . TYR A 1 97 ? 1.847 -0.955 -12.705 1.00 96.62 97 TYR A CA 1
ATOM 763 C C . TYR A 1 97 ? 1.571 0.300 -11.889 1.00 96.62 97 TYR A C 1
ATOM 765 O O . TYR A 1 97 ? 2.401 1.210 -11.837 1.00 96.62 97 TYR A O 1
ATOM 773 N N . LEU A 1 98 ? 0.416 0.326 -11.234 1.00 97.69 98 LEU A N 1
ATOM 774 C CA . LEU A 1 98 ? 0.036 1.388 -10.313 1.00 97.69 98 LEU A CA 1
ATOM 775 C C . LEU A 1 98 ? -0.782 0.793 -9.174 1.00 97.69 98 LEU A C 1
ATOM 777 O O . LEU A 1 98 ? -1.665 -0.021 -9.416 1.00 97.69 98 LEU A O 1
ATOM 781 N N . LYS A 1 99 ? -0.542 1.215 -7.940 1.00 97.44 99 LYS A N 1
ATOM 782 C CA . LYS A 1 99 ? -1.314 0.813 -6.768 1.00 97.44 99 LYS A CA 1
ATOM 783 C C . LYS A 1 99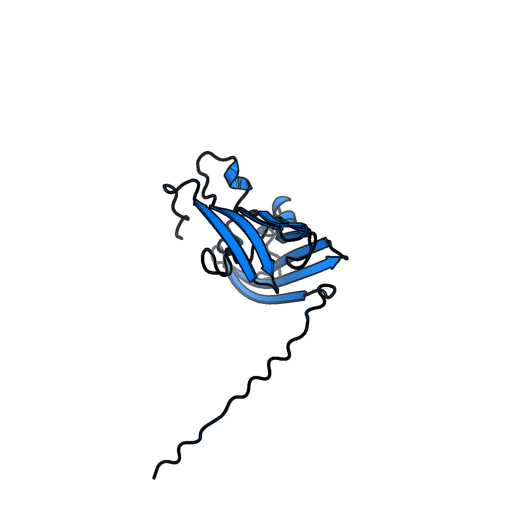 ? -1.548 2.012 -5.864 1.00 97.44 99 LYS A C 1
ATOM 785 O O . LYS A 1 99 ? -0.619 2.764 -5.584 1.00 97.44 99 LYS A O 1
ATOM 790 N N . VAL A 1 100 ? -2.786 2.163 -5.405 1.00 97.12 100 VAL A N 1
ATOM 791 C CA . VAL A 1 100 ? -3.230 3.237 -4.510 1.00 97.12 100 VAL A CA 1
ATOM 792 C C . VAL A 1 100 ? -3.902 2.624 -3.284 1.00 97.12 100 VAL A C 1
ATOM 794 O O . VAL A 1 100 ? -4.753 1.748 -3.433 1.00 97.12 100 VAL A O 1
ATOM 797 N N . GLY A 1 101 ? -3.540 3.081 -2.084 1.00 95.50 101 GLY A N 1
ATOM 798 C CA . GLY A 1 101 ? -4.103 2.627 -0.808 1.00 95.50 101 GLY A CA 1
ATOM 799 C C . GLY A 1 101 ? -3.070 1.955 0.098 1.00 95.50 101 GLY A C 1
ATOM 800 O O . GLY A 1 101 ? -1.956 2.448 0.269 1.00 95.50 101 GLY A O 1
ATOM 801 N N . ALA A 1 102 ? -3.440 0.827 0.696 1.00 94.56 102 ALA A N 1
ATOM 802 C CA . ALA A 1 102 ? -2.588 0.030 1.568 1.00 94.56 102 ALA A CA 1
ATOM 803 C C . ALA A 1 102 ? -1.388 -0.556 0.806 1.00 94.56 102 ALA A C 1
ATOM 805 O O . ALA A 1 102 ? -1.527 -1.432 -0.057 1.00 94.56 102 ALA A O 1
ATOM 806 N N . LEU A 1 103 ? -0.193 -0.108 1.172 1.00 94.00 103 LEU A N 1
ATOM 807 C CA . LEU A 1 103 ? 1.078 -0.622 0.695 1.00 94.00 103 LEU A CA 1
ATOM 808 C C . LEU A 1 103 ? 1.622 -1.634 1.709 1.00 94.00 103 LEU A C 1
ATOM 810 O O . LEU A 1 103 ? 1.793 -1.338 2.893 1.00 94.00 103 LEU A O 1
ATOM 814 N N . THR A 1 104 ? 1.889 -2.848 1.240 1.00 89.75 104 THR A N 1
ATOM 815 C CA . THR A 1 104 ? 2.423 -3.955 2.039 1.00 89.75 104 THR A CA 1
ATOM 816 C C . THR A 1 104 ? 3.551 -4.618 1.263 1.00 89.75 104 THR A C 1
ATOM 818 O O . THR A 1 104 ? 3.400 -4.903 0.074 1.00 89.75 104 THR A O 1
ATOM 821 N N . GLY A 1 105 ? 4.686 -4.849 1.925 1.00 87.12 105 GLY A N 1
ATOM 822 C CA . GLY A 1 105 ? 5.835 -5.505 1.304 1.00 87.12 105 GLY A CA 1
ATOM 823 C C . GLY A 1 105 ? 6.499 -4.680 0.200 1.00 87.12 105 GLY A C 1
ATOM 824 O O . GLY A 1 105 ? 7.026 -5.250 -0.757 1.00 87.12 105 GLY A O 1
ATOM 825 N N . VAL A 1 106 ? 6.468 -3.346 0.294 1.00 88.62 106 VAL A N 1
ATOM 826 C CA . VAL A 1 106 ? 7.154 -2.487 -0.677 1.00 88.62 106 VAL A CA 1
ATOM 827 C C . VAL A 1 106 ? 8.654 -2.741 -0.576 1.00 88.62 106 VAL A C 1
ATOM 829 O O . VAL A 1 106 ? 9.262 -2.609 0.485 1.00 88.62 106 VAL A O 1
ATOM 832 N N . ARG A 1 107 ? 9.240 -3.114 -1.712 1.00 88.19 107 ARG A N 1
ATOM 833 C CA . ARG A 1 107 ? 10.678 -3.296 -1.898 1.00 88.19 107 ARG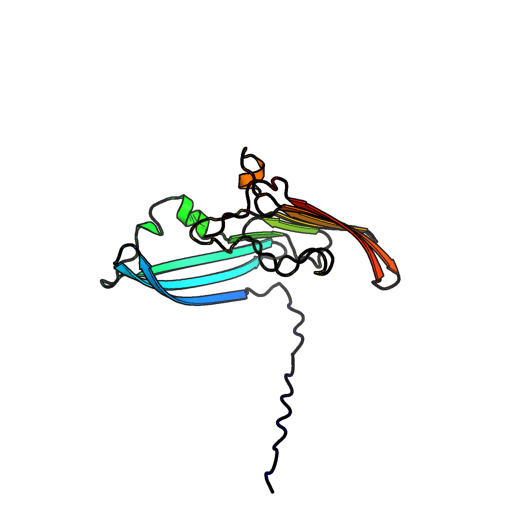 A CA 1
ATOM 834 C C . ARG A 1 107 ? 11.171 -2.293 -2.917 1.00 88.19 107 ARG A C 1
ATOM 836 O O . ARG A 1 107 ? 10.584 -2.189 -3.995 1.00 88.19 107 ARG A O 1
ATOM 843 N N . PHE A 1 108 ? 12.251 -1.599 -2.583 1.00 85.50 108 PHE A N 1
ATOM 844 C CA . PHE A 1 108 ? 12.834 -0.555 -3.411 1.00 85.50 108 PHE A CA 1
ATOM 845 C C . PHE A 1 108 ? 14.348 -0.709 -3.524 1.00 85.50 108 PHE A C 1
ATOM 847 O O . PHE A 1 108 ? 15.031 -1.045 -2.555 1.00 85.50 108 PHE A O 1
ATOM 854 N N . GLY A 1 109 ? 14.885 -0.482 -4.727 1.00 81.81 109 GLY A N 1
ATOM 855 C CA . GLY A 1 109 ? 16.313 -0.678 -4.989 1.00 81.81 109 GLY A CA 1
ATOM 856 C C . GLY A 1 109 ? 16.767 -2.115 -4.715 1.00 81.81 109 GLY A C 1
ATOM 857 O O . GLY A 1 109 ? 17.799 -2.317 -4.087 1.00 81.81 109 GLY A O 1
ATOM 858 N N . GLN A 1 110 ? 15.971 -3.106 -5.136 1.00 79.81 110 GLN A N 1
ATOM 859 C CA . GLN A 1 110 ? 16.198 -4.535 -4.869 1.00 79.81 110 GLN A CA 1
ATOM 860 C C . GLN A 1 110 ? 16.225 -4.921 -3.380 1.00 79.81 110 GLN A C 1
ATOM 862 O O . GLN A 1 110 ? 16.798 -5.946 -3.024 1.00 79.81 110 GLN A O 1
ATOM 867 N N . GLY A 1 111 ? 15.612 -4.116 -2.508 1.00 81.94 111 GLY A N 1
ATOM 868 C CA . GLY A 1 111 ? 15.630 -4.346 -1.061 1.00 81.94 111 GLY A CA 1
ATOM 869 C C . GLY A 1 111 ? 16.803 -3.679 -0.340 1.00 81.94 111 GLY A C 1
ATOM 870 O O . GLY A 1 111 ? 16.849 -3.707 0.881 1.00 81.94 111 GLY A O 1
ATOM 871 N N . ILE A 1 112 ? 17.740 -3.055 -1.063 1.00 82.00 112 ILE A N 1
ATOM 872 C CA . ILE A 1 112 ? 18.901 -2.390 -0.447 1.00 82.00 112 ILE A CA 1
ATOM 873 C C . ILE A 1 112 ? 18.495 -1.065 0.203 1.00 82.00 112 ILE A C 1
ATOM 875 O O . ILE A 1 112 ? 19.006 -0.721 1.263 1.00 82.00 112 ILE A O 1
ATOM 879 N N . ILE A 1 113 ? 17.602 -0.309 -0.443 1.00 85.25 113 ILE A N 1
ATOM 880 C CA . ILE A 1 113 ? 17.170 0.998 0.068 1.00 85.25 113 ILE A CA 1
ATOM 881 C C . ILE A 1 113 ? 15.978 0.820 1.009 1.00 85.25 113 ILE A C 1
ATOM 883 O O . ILE A 1 113 ? 15.940 1.401 2.086 1.00 85.25 113 ILE A O 1
ATOM 887 N N . ILE A 1 114 ? 14.994 0.025 0.582 1.00 86.12 114 ILE A N 1
ATOM 888 C CA . ILE A 1 114 ? 13.795 -0.285 1.359 1.00 86.12 114 ILE A CA 1
ATOM 889 C C . ILE A 1 114 ? 13.460 -1.745 1.141 1.00 86.12 114 ILE A C 1
ATOM 891 O O . ILE A 1 114 ? 13.296 -2.176 -0.004 1.00 86.12 114 ILE A O 1
ATOM 895 N N . ASP A 1 115 ? 13.293 -2.476 2.233 1.00 89.44 115 ASP A N 1
ATOM 896 C CA . ASP A 1 115 ? 12.778 -3.835 2.219 1.00 89.44 115 ASP A CA 1
ATOM 897 C C . ASP A 1 115 ? 11.541 -3.941 3.107 1.00 89.44 115 ASP A C 1
ATOM 899 O O . ASP A 1 115 ? 11.488 -3.386 4.202 1.00 89.44 115 ASP A O 1
ATOM 903 N N . ASN A 1 116 ? 10.546 -4.665 2.601 1.00 88.75 116 ASN A N 1
ATOM 904 C CA . ASN A 1 116 ? 9.313 -5.007 3.299 1.00 88.75 116 ASN A CA 1
ATOM 905 C C . ASN A 1 116 ? 8.575 -3.825 3.968 1.00 88.75 116 ASN A C 1
ATOM 907 O O . ASN A 1 116 ? 7.960 -3.985 5.022 1.00 88.75 116 ASN A O 1
ATOM 911 N N . TYR A 1 117 ? 8.606 -2.638 3.359 1.00 90.56 117 TYR A N 1
ATOM 912 C CA . TYR A 1 117 ? 7.913 -1.477 3.910 1.00 90.56 117 TYR A CA 1
ATOM 913 C C . TYR A 1 117 ? 6.392 -1.650 3.856 1.00 90.56 117 TYR A C 1
ATOM 915 O O . TYR A 1 117 ? 5.836 -2.187 2.889 1.00 90.56 117 TYR A O 1
ATOM 923 N N . SER A 1 118 ? 5.709 -1.157 4.889 1.00 92.44 118 SER A N 1
ATOM 924 C CA . SER A 1 118 ? 4.256 -1.099 4.928 1.00 92.44 118 SER A CA 1
ATOM 925 C C . SER A 1 118 ? 3.761 0.176 5.596 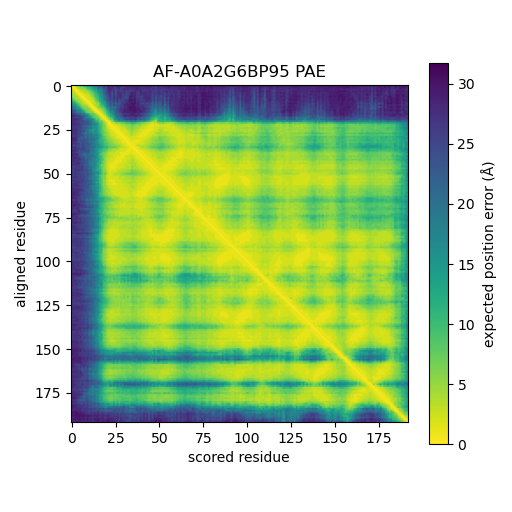1.00 92.44 118 SER A C 1
ATOM 927 O O . SER A 1 118 ? 4.252 0.563 6.652 1.00 92.44 118 SER A O 1
ATOM 929 N N . ASN A 1 119 ? 2.746 0.795 4.996 1.00 92.25 119 ASN A N 1
ATOM 930 C CA . ASN A 1 119 ? 2.070 1.967 5.552 1.00 92.25 119 ASN A CA 1
ATOM 931 C C . ASN A 1 119 ? 0.814 1.597 6.367 1.00 92.25 119 ASN A C 1
ATOM 933 O O . ASN A 1 119 ? 0.027 2.470 6.718 1.00 92.25 119 ASN A O 1
ATOM 937 N N . THR A 1 120 ? 0.603 0.311 6.671 1.00 90.56 120 THR A N 1
ATOM 938 C CA . THR A 1 120 ? -0.579 -0.166 7.409 1.00 90.56 120 THR A CA 1
ATOM 939 C C . THR A 1 120 ? -0.282 -0.520 8.864 1.00 90.56 120 THR A C 1
ATOM 941 O O . THR A 1 120 ? -1.093 -1.182 9.496 1.00 90.56 120 THR A O 1
ATOM 944 N N . ILE A 1 121 ? 0.876 -0.132 9.406 1.00 87.50 121 ILE A N 1
ATOM 945 C CA . ILE A 1 121 ? 1.286 -0.506 10.774 1.00 87.50 121 ILE A CA 1
ATOM 946 C C . ILE A 1 121 ? 0.355 0.102 11.831 1.00 87.50 121 ILE A C 1
ATOM 948 O O . ILE A 1 121 ? 0.063 -0.549 12.825 1.00 87.50 121 ILE A O 1
ATOM 952 N N . ARG A 1 122 ? -0.152 1.318 11.593 1.00 82.75 122 ARG A N 1
ATOM 953 C CA . ARG A 1 122 ? -1.112 1.994 12.482 1.00 82.75 122 ARG A CA 1
ATOM 954 C C . ARG A 1 122 ? -2.570 1.649 12.183 1.00 82.75 122 ARG A C 1
ATOM 956 O O . ARG A 1 122 ? -3.461 2.301 12.703 1.00 82.75 122 ARG A O 1
ATOM 963 N N . TYR A 1 123 ? -2.833 0.692 11.299 1.00 81.50 123 TYR A N 1
ATOM 964 C CA . TYR A 1 123 ? -4.201 0.258 11.040 1.00 81.50 123 TYR A CA 1
ATOM 965 C C . TYR A 1 123 ? -4.702 -0.587 12.230 1.00 81.50 123 TYR A C 1
ATOM 967 O O . TYR A 1 123 ? -3.962 -1.466 12.677 1.00 81.50 123 TYR A O 1
ATOM 975 N N . PRO A 1 124 ? -5.942 -0.392 12.715 1.00 76.56 124 PRO A N 1
ATOM 976 C CA . PRO A 1 124 ? -7.007 0.428 12.126 1.00 76.56 124 PRO A CA 1
ATOM 977 C C . PRO A 1 124 ? -6.995 1.918 12.502 1.00 76.56 124 PRO A C 1
ATOM 979 O O . PRO A 1 124 ? -7.600 2.699 11.777 1.00 76.56 124 PRO A O 1
ATOM 982 N N . ASP A 1 125 ? -6.286 2.315 13.558 1.00 80.50 125 ASP A N 1
ATOM 983 C CA . ASP A 1 125 ? -6.348 3.656 14.166 1.00 80.50 125 ASP A CA 1
ATOM 984 C C . ASP A 1 125 ? -6.018 4.805 13.199 1.00 80.50 125 ASP A C 1
ATOM 986 O O . ASP A 1 125 ? -6.598 5.886 13.269 1.00 80.50 125 ASP A O 1
ATOM 990 N N . TYR A 1 126 ? -5.077 4.586 12.279 1.00 82.38 126 TYR A N 1
ATOM 991 C CA . TYR A 1 126 ? -4.716 5.559 11.256 1.00 82.38 126 TYR A CA 1
ATOM 992 C C . TYR A 1 126 ? -4.457 4.898 9.901 1.00 82.38 126 TYR A C 1
ATOM 994 O O . TYR A 1 126 ? -3.487 4.155 9.712 1.00 82.38 126 TYR A O 1
ATOM 1002 N N . LYS A 1 127 ? -5.290 5.242 8.914 1.00 85.75 127 LYS A N 1
ATOM 1003 C CA . LYS A 1 127 ? -5.205 4.724 7.544 1.00 85.75 127 LYS A CA 1
ATOM 1004 C C . LYS A 1 127 ? -4.411 5.661 6.629 1.00 85.75 127 LYS A C 1
ATOM 1006 O O . LYS A 1 127 ? -4.932 6.657 6.125 1.00 85.75 127 LYS A O 1
ATOM 1011 N N . MET A 1 128 ? -3.159 5.293 6.356 1.00 89.69 128 MET A N 1
ATOM 1012 C CA . MET A 1 128 ? -2.348 5.927 5.309 1.00 89.69 128 MET A CA 1
ATOM 1013 C C . MET A 1 128 ? -2.825 5.496 3.916 1.00 89.69 128 MET A C 1
ATOM 1015 O O . MET A 1 128 ? -3.143 4.325 3.690 1.00 89.69 128 MET A O 1
ATOM 1019 N N . ILE A 1 129 ? -2.826 6.426 2.958 1.00 92.56 129 ILE A N 1
ATOM 1020 C CA . ILE A 1 129 ? -3.099 6.122 1.545 1.00 92.56 129 ILE A CA 1
ATOM 1021 C C . ILE A 1 129 ? -1.789 6.250 0.784 1.00 92.56 129 ILE A C 1
ATOM 1023 O O . ILE A 1 129 ? -1.338 7.349 0.505 1.00 92.56 129 ILE A O 1
ATOM 1027 N N . GLY A 1 130 ? -1.161 5.135 0.447 1.00 94.62 130 GLY A N 1
ATOM 1028 C CA . GLY A 1 130 ? 0.086 5.139 -0.305 1.00 94.62 130 GLY A CA 1
ATOM 1029 C C . GLY A 1 130 ? -0.144 5.103 -1.808 1.00 94.62 130 GLY A C 1
ATOM 1030 O O . GLY A 1 130 ? -1.225 4.754 -2.288 1.00 94.62 130 GLY A O 1
ATOM 1031 N N . LEU A 1 131 ? 0.905 5.439 -2.546 1.00 96.06 131 LEU A N 1
ATOM 1032 C CA . LEU A 1 131 ? 0.970 5.342 -3.994 1.00 96.06 131 LEU A CA 1
ATOM 1033 C C . LEU A 1 131 ? 2.239 4.585 -4.372 1.00 96.06 131 LEU A C 1
ATOM 1035 O O . LEU A 1 131 ? 3.320 4.921 -3.910 1.00 96.06 131 LEU A O 1
ATOM 1039 N N . GLU A 1 132 ? 2.129 3.574 -5.217 1.00 96.19 132 GLU A N 1
ATOM 1040 C CA . GLU A 1 132 ? 3.271 2.827 -5.739 1.00 96.19 132 GLU A CA 1
ATOM 1041 C C . GLU A 1 132 ? 3.082 2.641 -7.238 1.00 96.19 132 GLU A C 1
ATOM 1043 O O . GLU A 1 132 ? 1.983 2.316 -7.687 1.00 96.19 132 GLU A O 1
ATOM 1048 N N . GLY A 1 133 ? 4.134 2.832 -8.027 1.00 95.88 133 GLY A N 1
ATOM 1049 C CA . GLY A 1 133 ? 4.030 2.663 -9.466 1.00 95.88 133 GLY A CA 1
ATOM 1050 C C . GLY A 1 133 ? 5.333 2.281 -10.138 1.00 95.88 133 GLY A C 1
ATOM 1051 O O . GLY A 1 133 ? 6.431 2.491 -9.622 1.00 95.88 133 GLY A O 1
ATOM 1052 N N . GLN A 1 134 ? 5.184 1.698 -11.321 1.00 95.56 134 GLN A N 1
ATOM 1053 C CA . GLN A 1 134 ? 6.285 1.297 -12.176 1.00 95.56 134 GLN A CA 1
ATOM 1054 C C . GLN A 1 134 ? 5.898 1.445 -13.645 1.00 95.56 134 GLN A C 1
ATOM 1056 O O . GLN A 1 134 ? 4.808 1.051 -14.060 1.00 95.56 134 GLN A O 1
ATOM 1061 N N . VAL A 1 135 ? 6.839 1.933 -14.446 1.00 96.88 135 VAL A N 1
ATOM 1062 C CA . VAL A 1 135 ? 6.773 1.926 -15.909 1.00 96.88 135 VAL A CA 1
ATOM 1063 C C . VAL A 1 135 ? 8.040 1.265 -16.444 1.00 96.88 135 VAL A C 1
ATOM 1065 O O . VAL A 1 135 ? 9.141 1.627 -16.040 1.00 96.88 135 VAL A O 1
ATOM 1068 N N . SER A 1 136 ? 7.904 0.316 -17.363 1.00 94.69 136 SER A N 1
ATOM 1069 C CA . SER A 1 136 ? 9.006 -0.281 -18.119 1.00 94.69 136 SER A CA 1
ATOM 1070 C C . SER A 1 136 ? 8.787 -0.061 -19.612 1.00 94.69 136 SER A C 1
ATOM 1072 O O . SER A 1 136 ? 7.723 -0.378 -20.142 1.00 94.69 136 SER A O 1
ATOM 1074 N N . PHE A 1 137 ? 9.803 0.464 -20.288 1.00 93.44 137 PHE A N 1
ATOM 1075 C CA . PHE A 1 137 ? 9.808 0.703 -21.725 1.00 93.44 137 PHE A CA 1
ATOM 1076 C C . PHE A 1 137 ? 11.167 0.313 -22.309 1.00 93.44 137 PHE A C 1
ATOM 1078 O O . PHE A 1 137 ? 12.192 0.875 -21.924 1.00 93.44 137 PHE A O 1
ATOM 1085 N N . ASP A 1 138 ? 11.163 -0.639 -23.245 1.00 92.75 138 ASP A N 1
ATOM 1086 C CA . ASP A 1 138 ? 12.377 -1.235 -23.815 1.00 92.75 138 ASP A CA 1
ATOM 1087 C C . ASP A 1 138 ? 13.352 -1.682 -22.705 1.00 92.75 138 ASP A C 1
ATOM 1089 O O . ASP A 1 138 ? 13.021 -2.552 -21.895 1.00 92.75 138 ASP A O 1
ATOM 1093 N N . LYS A 1 139 ? 14.534 -1.067 -22.618 1.00 93.44 139 LYS A N 1
ATOM 1094 C CA . LYS A 1 139 ? 15.537 -1.358 -21.594 1.00 93.44 139 LYS A CA 1
ATOM 1095 C C . LYS A 1 139 ? 15.380 -0.519 -20.331 1.00 93.44 139 LYS A C 1
ATOM 109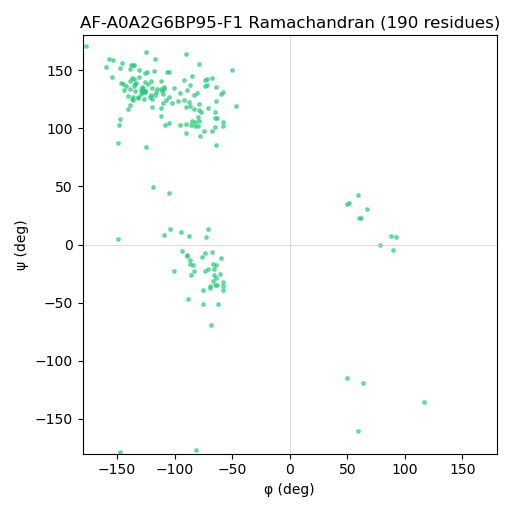7 O O . LYS A 1 139 ? 16.057 -0.802 -19.348 1.00 93.44 139 LYS A O 1
ATOM 1102 N N . PHE A 1 140 ? 14.520 0.494 -20.327 1.00 94.44 140 PHE A N 1
ATOM 1103 C CA . PHE A 1 140 ? 14.335 1.394 -19.195 1.00 94.44 140 PHE A CA 1
ATOM 1104 C C . PHE A 1 140 ? 13.220 0.916 -18.269 1.00 94.44 140 PHE A C 1
ATOM 1106 O O . PHE A 1 140 ? 12.168 0.461 -18.712 1.00 94.44 140 PHE A O 1
ATOM 1113 N N . ARG A 1 141 ? 13.430 1.083 -16.964 1.00 94.06 141 ARG A N 1
ATOM 1114 C CA . ARG A 1 141 ? 12.417 0.897 -15.926 1.00 94.06 141 ARG A CA 1
ATOM 1115 C C . ARG A 1 141 ? 12.499 2.036 -14.920 1.00 94.06 141 ARG A C 1
ATOM 1117 O O . ARG A 1 141 ? 13.567 2.302 -14.370 1.00 94.06 141 ARG A O 1
ATOM 1124 N N . SER A 1 142 ? 11.363 2.676 -14.689 1.00 94.81 142 SER A N 1
ATOM 1125 C CA . SER A 1 142 ? 11.150 3.697 -13.671 1.00 94.81 142 SER A CA 1
ATOM 1126 C C . SER A 1 142 ? 10.219 3.150 -12.597 1.00 94.81 142 SER A C 1
ATOM 1128 O O . SER A 1 142 ? 9.197 2.548 -12.923 1.00 94.81 142 SER A O 1
ATOM 1130 N N . GLU A 1 143 ? 10.567 3.352 -11.333 1.00 94.38 143 GLU A N 1
ATOM 1131 C CA . GLU A 1 143 ? 9.782 2.944 -10.170 1.00 94.38 143 GLU A CA 1
ATOM 1132 C C . GLU A 1 143 ? 9.655 4.124 -9.216 1.00 94.38 143 GLU A C 1
ATOM 1134 O O . GLU A 1 143 ? 10.604 4.890 -9.034 1.00 94.38 143 GLU A O 1
ATOM 1139 N N . PHE A 1 144 ? 8.506 4.245 -8.563 1.00 94.38 144 PHE A N 1
ATOM 1140 C CA . PHE A 1 144 ? 8.310 5.220 -7.504 1.00 94.38 144 PHE A CA 1
ATOM 1141 C C . PHE A 1 144 ? 7.374 4.690 -6.423 1.00 94.38 144 PHE A C 1
ATOM 1143 O O . PHE A 1 144 ? 6.538 3.818 -6.675 1.00 94.38 144 PHE A O 1
ATOM 1150 N N . PHE A 1 145 ? 7.492 5.240 -5.219 1.00 94.12 145 PHE A N 1
ATOM 1151 C CA . PHE A 1 145 ? 6.491 5.055 -4.178 1.00 94.12 145 PHE A CA 1
ATOM 1152 C C . PHE A 1 145 ? 6.390 6.293 -3.280 1.00 94.12 145 PHE A C 1
ATOM 1154 O O . PHE A 1 145 ? 7.362 7.025 -3.109 1.00 94.12 145 PHE A O 1
ATOM 1161 N N . ILE A 1 146 ? 5.212 6.498 -2.705 1.00 93.38 146 ILE A N 1
ATOM 1162 C CA . ILE A 1 146 ? 4.880 7.506 -1.701 1.00 93.38 146 ILE A CA 1
ATOM 1163 C C . ILE A 1 146 ? 4.126 6.775 -0.594 1.00 93.38 146 ILE A C 1
ATOM 1165 O O . ILE A 1 146 ? 3.144 6.082 -0.870 1.00 93.38 146 ILE A O 1
ATOM 1169 N N . ASN A 1 147 ? 4.567 6.896 0.654 1.00 91.88 147 ASN A N 1
ATOM 1170 C CA . ASN A 1 147 ? 3.920 6.200 1.769 1.00 91.88 147 ASN A CA 1
ATOM 1171 C C . ASN A 1 147 ? 2.516 6.725 2.109 1.00 91.88 147 ASN A C 1
ATOM 1173 O O . ASN A 1 147 ? 1.647 5.921 2.456 1.00 91.88 147 ASN A O 1
ATOM 1177 N N . ASN A 1 148 ? 2.293 8.040 2.025 1.00 91.25 148 ASN A N 1
ATOM 1178 C CA . ASN A 1 148 ? 1.022 8.666 2.370 1.00 91.25 148 ASN A CA 1
ATOM 1179 C C . ASN A 1 148 ? 0.730 9.921 1.522 1.00 91.25 148 ASN A C 1
ATOM 1181 O O . ASN A 1 148 ? 1.250 11.003 1.769 1.00 91.25 148 ASN A O 1
ATOM 1185 N N . ILE A 1 149 ? -0.147 9.806 0.527 1.00 89.00 149 ILE A N 1
ATOM 1186 C CA . ILE A 1 149 ? -0.557 10.930 -0.322 1.00 89.00 149 ILE A CA 1
ATOM 1187 C C . ILE A 1 149 ? -1.496 11.909 0.393 1.00 89.00 149 ILE A C 1
ATOM 1189 O O . ILE A 1 149 ? -1.554 13.064 -0.012 1.00 89.00 149 ILE A O 1
ATOM 1193 N N . LYS A 1 150 ? -2.216 11.483 1.448 1.00 82.94 150 LYS A N 1
ATOM 1194 C CA . LYS A 1 150 ? -3.113 12.376 2.210 1.00 82.94 150 LYS A CA 1
ATOM 1195 C C . LYS A 1 150 ? -2.320 13.510 2.861 1.00 82.94 150 LYS A C 1
ATOM 1197 O O . LYS A 1 150 ? -2.596 14.678 2.629 1.00 82.94 150 LYS A O 1
ATOM 1202 N N . GLU A 1 151 ? -1.260 13.138 3.569 1.00 79.00 151 GLU A N 1
ATOM 1203 C CA . GLU A 1 151 ? -0.363 14.065 4.265 1.00 79.00 151 GLU A CA 1
ATOM 1204 C C . GLU A 1 151 ? 0.573 14.844 3.324 1.00 79.00 151 GLU A C 1
ATOM 1206 O O . GLU A 1 151 ? 1.288 15.741 3.764 1.00 79.00 151 GLU A O 1
ATOM 1211 N N . SER A 1 152 ? 0.607 14.530 2.023 1.00 72.12 152 SER A N 1
ATOM 1212 C CA . SER A 1 152 ? 1.447 15.264 1.059 1.00 72.12 152 SER A CA 1
ATOM 1213 C C . SER A 1 152 ? 0.993 16.714 0.852 1.00 72.12 152 SER A C 1
ATOM 1215 O O . SER A 1 152 ? 1.758 17.524 0.335 1.00 72.12 152 SER A O 1
ATOM 1217 N N . PHE A 1 153 ? -0.240 17.040 1.247 1.00 70.31 153 PHE A N 1
ATOM 1218 C CA . PHE A 1 153 ? -0.835 18.372 1.123 1.00 70.31 153 PHE A CA 1
ATOM 1219 C C . PHE A 1 153 ? -1.008 19.080 2.478 1.00 70.31 153 PHE A C 1
ATOM 1221 O O . PHE A 1 153 ? -1.632 20.136 2.533 1.00 70.31 153 PHE A O 1
ATOM 1228 N N . GLU A 1 154 ? -0.472 18.509 3.562 1.00 72.25 154 GLU A N 1
ATOM 1229 C CA . GLU A 1 154 ? -0.580 19.041 4.924 1.00 72.25 154 GLU A CA 1
ATOM 1230 C C . GLU A 1 154 ? 0.753 19.648 5.405 1.00 72.25 154 GLU A C 1
ATOM 1232 O O . GLU A 1 154 ? 1.832 19.157 5.072 1.00 72.25 154 GLU A O 1
ATOM 1237 N N . ASP A 1 155 ? 0.689 20.681 6.256 1.00 60.75 155 ASP A N 1
ATOM 1238 C CA . ASP A 1 155 ? 1.867 21.406 6.782 1.00 60.75 155 ASP A CA 1
ATOM 1239 C C . ASP A 1 155 ? 2.801 20.536 7.652 1.00 60.75 155 ASP A C 1
ATOM 1241 O O . ASP A 1 155 ? 3.955 20.888 7.900 1.00 60.75 155 ASP A O 1
ATOM 1245 N N . LYS A 1 156 ? 2.308 19.386 8.129 1.00 61.31 156 LYS A N 1
ATOM 1246 C CA . LYS A 1 156 ? 3.012 18.416 8.983 1.00 61.31 156 LYS A CA 1
ATOM 1247 C C . LYS A 1 156 ? 3.124 17.048 8.303 1.00 61.31 156 LYS A C 1
ATOM 1249 O O . LYS A 1 156 ? 2.830 16.023 8.902 1.00 61.31 156 LYS A O 1
ATOM 1254 N N . SER A 1 157 ? 3.572 17.039 7.056 1.00 65.25 157 SER A N 1
ATOM 1255 C CA . SER A 1 157 ? 3.746 15.828 6.246 1.00 65.25 157 SER A CA 1
ATOM 1256 C C . SER A 1 157 ? 4.737 14.838 6.880 1.00 65.25 157 SER A C 1
ATOM 1258 O O . SER A 1 157 ? 5.826 15.282 7.195 1.00 65.25 157 SER A O 1
ATOM 1260 N N . SER A 1 158 ? 4.445 13.541 7.056 1.00 74.31 158 SER A N 1
ATOM 1261 C CA . SER A 1 158 ? 5.450 12.485 7.351 1.00 74.31 158 SER A CA 1
ATOM 1262 C C . SER A 1 158 ? 5.716 11.628 6.104 1.00 74.31 158 SER A C 1
ATOM 1264 O O . SER A 1 158 ? 5.715 10.389 6.125 1.00 74.31 158 SER A O 1
ATOM 1266 N N . VAL A 1 159 ? 5.872 12.309 4.965 1.00 85.56 159 VAL A N 1
ATOM 1267 C CA . VAL A 1 159 ? 5.904 11.676 3.649 1.00 85.56 159 VAL A CA 1
ATOM 1268 C C . VAL A 1 159 ? 7.304 11.228 3.258 1.00 85.56 159 VAL A C 1
ATOM 1270 O O . VAL A 1 159 ? 8.231 12.022 3.121 1.00 85.56 159 VAL A O 1
ATOM 1273 N N . VAL A 1 160 ? 7.408 9.935 2.976 1.00 88.56 160 VAL A N 1
ATOM 1274 C CA . VAL A 1 160 ? 8.565 9.288 2.372 1.00 88.56 160 VAL A CA 1
ATOM 1275 C C . VAL A 1 160 ? 8.267 9.044 0.897 1.00 88.56 160 VAL A C 1
ATOM 1277 O O . VAL A 1 160 ? 7.314 8.340 0.549 1.00 88.56 160 VAL A O 1
ATOM 1280 N N . LEU A 1 161 ? 9.114 9.606 0.037 1.00 91.38 161 LEU A N 1
ATOM 1281 C CA . LEU A 1 161 ? 9.101 9.429 -1.412 1.00 91.38 161 LEU A CA 1
ATOM 1282 C C . LEU A 1 161 ? 10.329 8.622 -1.832 1.00 91.38 161 LEU A C 1
ATOM 1284 O O . LEU A 1 161 ? 11.453 8.971 -1.478 1.00 91.38 161 LEU A O 1
ATOM 1288 N N . GLY A 1 162 ? 10.135 7.602 -2.662 1.00 92.56 162 GLY A N 1
ATOM 1289 C CA . GLY A 1 162 ? 11.216 6.927 -3.374 1.00 92.56 162 GLY A CA 1
ATOM 1290 C C . GLY A 1 162 ? 11.038 6.991 -4.877 1.00 92.56 162 GLY A C 1
ATOM 1291 O O . GLY A 1 162 ? 9.931 6.829 -5.379 1.00 92.56 162 GLY A O 1
ATOM 1292 N N . THR A 1 163 ? 12.139 7.185 -5.598 1.00 94.44 163 THR A N 1
ATOM 1293 C CA . THR A 1 163 ? 12.200 7.097 -7.059 1.00 94.44 163 THR A CA 1
ATOM 1294 C C . THR A 1 163 ? 13.450 6.347 -7.513 1.00 94.44 163 THR A C 1
ATOM 1296 O O . THR A 1 163 ? 14.509 6.410 -6.880 1.00 94.44 163 THR A O 1
ATOM 1299 N N . ARG A 1 164 ? 13.324 5.563 -8.582 1.00 93.12 164 ARG A N 1
ATOM 1300 C CA . ARG A 1 164 ? 14.396 4.743 -9.137 1.00 93.12 164 ARG A CA 1
ATOM 1301 C C . ARG A 1 164 ? 14.280 4.722 -10.643 1.00 93.12 164 ARG A C 1
ATOM 1303 O O . ARG A 1 164 ? 13.221 4.437 -11.188 1.00 93.12 164 ARG A O 1
ATOM 1310 N N . LEU A 1 165 ? 15.412 4.932 -11.297 1.00 94.19 165 LEU A N 1
ATOM 1311 C CA . LEU A 1 165 ? 15.574 4.702 -12.723 1.00 94.19 165 LEU A CA 1
ATOM 1312 C C . LEU A 1 165 ? 16.586 3.582 -12.916 1.00 94.19 165 LEU A C 1
ATOM 1314 O O . LEU A 1 165 ? 17.641 3.564 -12.281 1.00 94.19 165 LEU A O 1
ATOM 1318 N N . SER A 1 166 ? 16.262 2.639 -13.788 1.00 93.31 166 SER A N 1
ATOM 1319 C CA . SER A 1 166 ? 17.122 1.512 -14.121 1.00 93.31 166 SER A CA 1
ATOM 1320 C C . SER A 1 16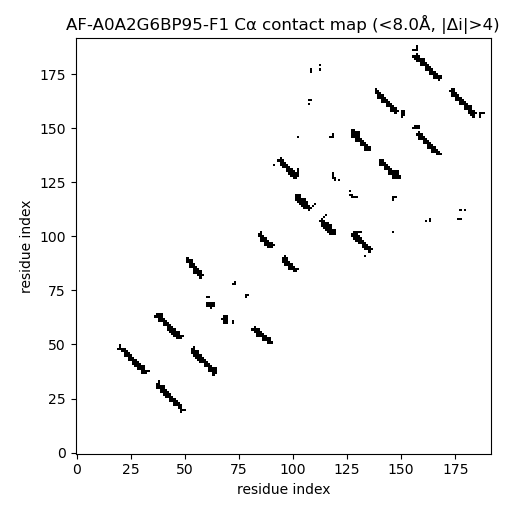6 ? 17.115 1.220 -15.616 1.00 93.31 166 SER A C 1
ATOM 1322 O O . SER A 1 166 ? 16.144 1.494 -16.318 1.00 93.31 166 SER A O 1
ATOM 1324 N N . TYR A 1 167 ? 18.231 0.684 -16.095 1.00 93.81 167 TYR A N 1
ATOM 1325 C CA . TYR A 1 167 ? 18.494 0.353 -17.483 1.00 93.81 167 TYR A CA 1
ATOM 1326 C C . TYR A 1 167 ? 19.049 -1.071 -17.578 1.00 93.81 167 TYR A C 1
ATOM 1328 O O . TYR A 1 167 ? 20.024 -1.414 -16.906 1.00 93.81 167 TYR A O 1
ATOM 1336 N N . ASN A 1 168 ? 18.430 -1.903 -18.411 1.00 92.50 168 ASN A N 1
ATOM 1337 C CA . ASN A 1 168 ? 18.868 -3.261 -18.701 1.00 92.50 168 ASN A CA 1
ATOM 1338 C C . ASN A 1 168 ? 20.013 -3.222 -19.718 1.00 92.50 168 ASN A C 1
ATOM 1340 O O . ASN A 1 168 ? 19.807 -2.904 -20.890 1.00 92.50 168 ASN A O 1
ATOM 1344 N N . LEU A 1 169 ? 21.225 -3.544 -19.271 1.00 90.06 169 LEU A N 1
ATOM 1345 C CA . LEU A 1 169 ? 22.405 -3.580 -20.129 1.00 90.06 169 LEU A CA 1
ATOM 1346 C C . LEU A 1 169 ? 22.280 -4.741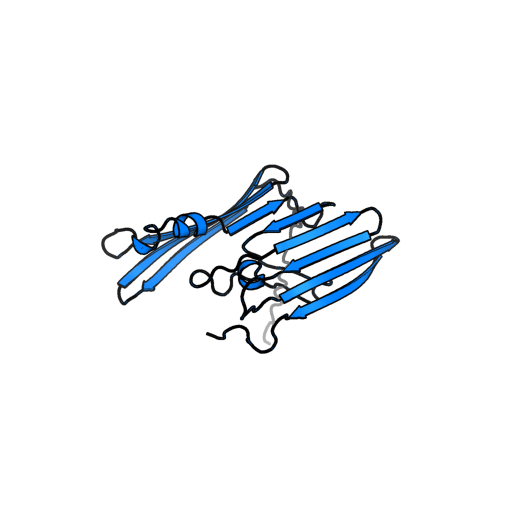 -21.128 1.00 90.06 169 LEU A C 1
ATOM 1348 O O . LEU A 1 169 ? 22.076 -4.502 -22.323 1.00 90.06 169 LEU A O 1
ATOM 1352 N N . ILE A 1 170 ? 22.365 -5.976 -20.614 1.00 90.69 170 ILE A N 1
ATOM 1353 C CA . ILE A 1 170 ? 22.301 -7.267 -21.318 1.00 90.69 170 ILE A CA 1
ATOM 1354 C C . ILE A 1 170 ? 21.807 -8.337 -20.329 1.00 90.69 170 ILE A C 1
ATOM 1356 O O . ILE A 1 170 ? 22.195 -8.329 -19.163 1.00 90.69 170 ILE A O 1
ATOM 1360 N N . GLY A 1 171 ? 21.006 -9.300 -20.802 1.00 78.31 171 GLY A N 1
ATOM 1361 C CA . GLY A 1 171 ? 20.785 -10.576 -20.104 1.00 78.31 171 GLY A CA 1
ATOM 1362 C C . GLY A 1 171 ? 20.153 -10.481 -18.710 1.00 78.31 171 GLY A C 1
ATOM 1363 O O . GLY A 1 171 ? 20.338 -11.388 -17.908 1.00 78.31 171 GLY A O 1
ATOM 1364 N N . GLY A 1 172 ? 19.441 -9.390 -18.402 1.00 79.81 172 GLY A N 1
ATOM 1365 C CA . GLY A 1 172 ? 18.846 -9.172 -17.079 1.00 79.81 172 GLY A CA 1
ATOM 1366 C C . GLY A 1 172 ? 19.766 -8.473 -16.073 1.00 79.81 172 GLY A C 1
ATOM 1367 O O . GLY A 1 172 ? 19.393 -8.343 -14.910 1.00 79.81 172 GLY A O 1
ATOM 1368 N N . LEU A 1 173 ? 20.937 -7.985 -16.500 1.00 87.56 173 LEU A N 1
ATOM 1369 C CA . LEU A 1 173 ? 21.770 -7.091 -15.699 1.00 87.56 173 LEU A CA 1
ATOM 1370 C C . LEU A 1 173 ? 21.218 -5.662 -15.761 1.00 87.56 173 LEU A C 1
ATOM 1372 O O . LEU A 1 173 ? 21.233 -5.029 -16.818 1.00 87.56 173 LEU A O 1
ATOM 1376 N N . TYR A 1 174 ? 20.780 -5.140 -14.616 1.00 87.88 174 TYR A N 1
ATOM 1377 C CA . TYR A 1 174 ? 20.255 -3.781 -14.495 1.00 87.88 174 TYR A CA 1
ATOM 1378 C C . TYR A 1 174 ? 21.267 -2.854 -13.824 1.00 87.88 174 TYR A C 1
ATOM 1380 O O . TYR A 1 174 ? 21.706 -3.111 -12.704 1.00 87.88 174 TYR A O 1
ATOM 1388 N N . LEU A 1 175 ? 21.572 -1.734 -14.475 1.00 91.81 175 LEU A N 1
ATOM 1389 C CA . LEU A 1 175 ? 22.215 -0.584 -13.845 1.00 91.81 175 LEU A CA 1
ATOM 1390 C C . LEU A 1 175 ? 21.123 0.401 -13.438 1.00 91.81 175 LEU A C 1
ATOM 1392 O O . LEU A 1 175 ? 20.268 0.724 -14.254 1.00 91.81 175 LEU A O 1
ATOM 1396 N N . GLY A 1 176 ? 21.120 0.894 -12.203 1.00 90.50 176 GLY A N 1
ATOM 1397 C CA . GLY A 1 176 ? 20.102 1.855 -11.789 1.00 90.50 176 GLY A CA 1
ATOM 1398 C C . GLY A 1 176 ? 20.492 2.671 -10.573 1.00 90.50 176 GLY A C 1
ATOM 1399 O O . GLY A 1 176 ? 21.267 2.215 -9.735 1.00 90.50 176 GLY A O 1
ATOM 1400 N N . GLY A 1 177 ? 19.922 3.868 -10.490 1.00 92.25 177 GLY A N 1
ATOM 1401 C CA . GLY A 1 177 ? 20.057 4.787 -9.366 1.00 92.25 177 GLY A CA 1
ATOM 1402 C C . GLY A 1 177 ? 18.731 4.925 -8.630 1.00 92.25 177 GLY A C 1
ATOM 1403 O O . GLY A 1 177 ? 17.674 4.958 -9.260 1.00 92.25 177 GLY A O 1
ATOM 1404 N N . SER A 1 178 ? 18.792 4.994 -7.302 1.00 93.25 178 SER A N 1
ATOM 1405 C CA . SER A 1 178 ? 17.634 5.181 -6.428 1.00 93.25 178 SER A CA 1
ATOM 1406 C C . SER A 1 178 ? 17.857 6.379 -5.522 1.00 93.25 178 SER A C 1
ATOM 1408 O O . SER A 1 178 ? 18.955 6.559 -5.003 1.00 93.25 178 SER A O 1
ATOM 1410 N N . ILE A 1 179 ? 16.803 7.159 -5.311 1.00 91.00 179 ILE A N 1
ATOM 1411 C CA . ILE A 1 179 ? 16.760 8.256 -4.347 1.00 91.00 179 ILE A CA 1
ATOM 1412 C C . ILE A 1 179 ? 15.524 8.033 -3.485 1.00 91.00 179 ILE A C 1
ATOM 1414 O O . ILE A 1 179 ? 14.442 7.774 -4.010 1.00 91.00 179 ILE A O 1
ATOM 1418 N N . VAL A 1 180 ? 15.699 8.117 -2.171 1.00 89.19 180 VAL A N 1
ATOM 1419 C CA . VAL A 1 180 ? 14.605 8.137 -1.201 1.00 89.19 180 VAL A CA 1
ATOM 1420 C C . VAL A 1 180 ? 14.785 9.375 -0.342 1.00 89.19 180 VAL A C 1
ATOM 1422 O O . VAL A 1 180 ? 15.895 9.655 0.108 1.00 89.19 180 VAL A O 1
ATOM 1425 N N . SER A 1 181 ? 13.706 10.124 -0.158 1.00 86.56 181 SER A N 1
ATOM 1426 C CA . SER A 1 181 ? 13.681 11.330 0.656 1.00 86.56 181 SER A CA 1
ATOM 1427 C C . SER A 1 181 ? 12.526 11.253 1.633 1.00 86.56 181 SER A C 1
ATOM 1429 O O . SER A 1 181 ? 11.396 10.961 1.244 1.00 86.56 181 SER A O 1
ATOM 1431 N N . ASP A 1 182 ? 12.827 11.566 2.885 1.00 82.56 182 ASP A N 1
ATOM 1432 C CA . ASP A 1 182 ? 11.834 11.956 3.873 1.00 82.56 182 ASP A CA 1
ATOM 1433 C C . ASP A 1 182 ? 11.621 13.469 3.733 1.00 82.56 182 ASP A C 1
ATOM 1435 O O . ASP A 1 182 ? 12.584 14.238 3.820 1.00 82.56 182 ASP A O 1
ATOM 1439 N N . LEU A 1 183 ? 10.398 13.890 3.412 1.00 74.56 183 LEU A N 1
ATOM 1440 C CA . LEU A 1 183 ? 10.070 15.297 3.176 1.00 74.56 183 LEU A CA 1
ATOM 1441 C C . LEU A 1 183 ? 9.969 16.104 4.477 1.00 74.56 183 LEU A C 1
ATOM 1443 O O . LEU A 1 183 ? 9.937 17.333 4.417 1.00 74.56 183 LEU A O 1
ATOM 1447 N N . ASN A 1 184 ? 9.968 15.451 5.642 1.00 68.50 184 ASN A N 1
ATOM 1448 C CA . ASN A 1 184 ? 9.916 16.126 6.931 1.00 68.50 184 ASN A CA 1
ATOM 1449 C C . ASN A 1 184 ? 10.644 15.333 8.021 1.00 68.50 184 ASN A C 1
ATOM 1451 O O . ASN A 1 184 ? 10.054 14.610 8.817 1.00 68.50 184 ASN A O 1
ATOM 1455 N N . GLN A 1 185 ? 11.944 15.585 8.129 1.00 53.38 185 GLN A N 1
ATOM 1456 C CA . GLN A 1 185 ? 12.812 14.965 9.132 1.00 53.38 185 GLN A CA 1
ATOM 1457 C C . GLN A 1 185 ? 12.514 15.399 10.585 1.00 53.38 185 GLN A C 1
ATOM 1459 O O . GLN A 1 185 ? 13.134 14.873 11.508 1.00 53.38 185 GLN A O 1
ATOM 1464 N N . TYR A 1 186 ? 11.617 16.372 10.805 1.00 53.06 186 TYR A N 1
ATOM 1465 C CA . TYR A 1 186 ? 11.312 16.934 12.130 1.00 53.06 186 TYR A CA 1
ATOM 1466 C C . TYR A 1 186 ? 10.031 16.377 12.754 1.00 53.06 186 TYR A C 1
ATOM 1468 O O . TYR A 1 186 ? 9.897 16.397 13.977 1.00 53.06 186 TYR A O 1
ATOM 1476 N N . ASN A 1 187 ? 9.115 15.851 11.941 1.00 56.44 187 ASN A N 1
ATOM 1477 C CA . ASN A 1 187 ? 8.095 14.935 12.426 1.00 56.44 187 ASN A CA 1
ATOM 1478 C C . ASN A 1 187 ? 8.665 13.530 12.294 1.00 56.44 187 ASN A C 1
ATOM 1480 O O . ASN A 1 187 ? 8.576 12.919 11.230 1.00 56.44 187 ASN A O 1
ATOM 1484 N N . GLY A 1 188 ? 9.231 13.008 13.385 1.00 49.97 188 GLY A N 1
ATOM 1485 C CA . GLY A 1 188 ? 9.455 11.570 13.471 1.00 49.97 188 GLY A CA 1
ATOM 1486 C C . GLY A 1 188 ? 8.161 10.836 13.114 1.00 49.97 188 GLY A C 1
ATOM 1487 O O . GLY A 1 188 ? 7.063 11.358 13.341 1.00 49.97 188 GLY A O 1
ATOM 1488 N N . LEU A 1 189 ? 8.277 9.628 12.556 1.00 53.00 189 LEU A N 1
ATOM 1489 C CA . LEU A 1 189 ? 7.158 8.691 12.609 1.00 53.00 189 LEU A CA 1
ATOM 1490 C C . LEU A 1 189 ? 6.661 8.722 14.057 1.00 53.00 189 LEU A C 1
ATOM 1492 O O . LEU A 1 189 ? 7.470 8.534 14.960 1.00 53.00 189 LEU A O 1
ATOM 1496 N N . LEU A 1 190 ? 5.399 9.107 14.275 1.00 46.09 190 LEU A N 1
ATOM 1497 C CA . LEU A 1 190 ? 4.842 9.183 15.623 1.00 46.09 190 LEU A CA 1
ATOM 1498 C C . LEU A 1 190 ? 4.968 7.786 16.234 1.00 46.09 190 LEU A C 1
ATOM 1500 O O . LEU A 1 190 ? 4.217 6.884 15.854 1.00 46.09 190 LEU A O 1
ATOM 1504 N N . ASP A 1 191 ? 5.971 7.619 17.093 1.00 40.84 191 ASP A N 1
ATOM 1505 C CA . ASP A 1 191 ? 6.146 6.438 17.916 1.00 40.84 191 ASP A CA 1
ATOM 1506 C C . ASP A 1 191 ? 4.953 6.380 18.874 1.00 40.84 191 ASP A C 1
ATOM 1508 O O . ASP A 1 191 ? 4.509 7.406 19.400 1.00 40.84 191 ASP A O 1
ATOM 1512 N N . SER A 1 192 ? 4.402 5.175 19.001 1.00 41.75 192 SER A N 1
ATOM 1513 C CA . SER A 1 192 ? 3.281 4.812 19.875 1.00 41.75 192 SER A CA 1
ATOM 1514 C C . SER A 1 192 ? 3.416 5.342 21.298 1.00 41.75 192 SER A C 1
ATOM 1516 O O . SER A 1 192 ? 4.538 5.202 21.841 1.00 41.75 192 SER A O 1
#

Nearest PDB structures (foldseek):
  8jx2-assembly1_D  TM=2.679E-01  e=7.852E+00  Staphylococcus aureus
  6u3y-assembly1_A  TM=1.973E-01  e=3.946E+00  Staphylococcus aureus
  4p24-assembly1_G  TM=2.499E-01  e=6.699E+00  Staphylococcus aureus subsp. aureus Mu50
  6u4p-assembly1_A  TM=2.471E-01  e=6.354E+00  Staphylococcus aureus
  8jx3-assembly1_F  TM=2.322E-01  e=7.063E+00  Staphylococcus aureus

Mean predicted aligned error: 9.53 Å

Solvent-accessible surface area (backbone atoms only — not comparable to full-atom values): 11071 Å² total; per-residue (Å²): 136,87,84,82,81,84,82,83,83,81,81,82,78,78,84,68,81,76,67,72,70,60,68,46,70,52,73,52,76,52,72,50,72,57,97,88,43,58,27,46,31,44,33,42,36,37,40,44,40,59,82,52,40,31,41,29,38,41,48,75,46,44,28,38,90,88,69,47,70,52,57,91,67,64,74,50,76,67,42,64,54,54,29,56,35,27,46,28,38,51,44,91,86,42,51,55,22,40,35,43,23,59,42,69,62,45,62,35,74,93,41,75,79,34,57,64,39,56,44,52,78,51,52,83,89,43,82,43,37,14,39,39,37,36,42,46,56,94,52,38,37,41,41,38,37,33,45,27,61,72,39,68,81,44,100,80,27,73,30,41,40,36,42,34,47,33,36,47,77,58,99,83,43,69,54,69,54,70,51,74,45,68,77,30,87,81,51,63,80,83,75,130

Foldseek 3Di:
DDDDDDDDDDDPPPPDPPPVQDKDKDKDWDWDADPNFIWTKIKMWIWHDDPQKTWIFIDMWTAGPVRDTDCVCPVDPVSVVVRTQKIKGHDPVDQKIKMKHWDFQDADPNNPVHGGDTLCPCPPVDGAIKIWIWHDDDFKIKTKIWSHPVLVPPPLRQIKIKIKIWGHPPDRDIDMDMDIDGPDPPPDPPDD